Protein AF-A0A7X8MP90-F1 (afdb_monomer_lite)

Secondary structure (DSSP, 8-state):
---HHHHHHHHHHHHHHHHH-TT---EEEEEEETTEE-HHHHHHHHHHHHTT----EEEEE-----TTTSSS-TTTHHHHHHHHHHHHHHHHHHTT---EEEEEPBPEE-SSTT-EE-HHHHHHHHHHHHT-SSEEEE--B-GGG-S-TT-S-SS--SSS-SSS--TTHHHHHHGGGTTTS-PPPPP-

Radius of gyration: 17.3 Å; chains: 1; bounding box: 41×35×47 Å

Foldseek 3Di:
DPPLVVLLVVLLVLVVVCVVPVPDAAEAEAEAFLLEDDPVLLSSVLSSVVSVHQHAEHEYALADRDCVRCNQQVVCSLVSQVSHQVNNVVSCVVSPHDYAYETEYEAAAGQNLSHGCYLVSLLSNLVVLLVDPRHDYYAYLDLQAQACPQDQDSHDDSRHSNHNDHHCSSVVSRVVSCVVDDDDDDDD

pLDDT: mean 94.3, std 12.02, range [35.72, 98.88]

Structure (mmCIF, N/CA/C/O backbone):
data_AF-A0A7X8MP90-F1
#
_entry.id   AF-A0A7X8MP90-F1
#
loop_
_atom_site.group_PDB
_atom_site.id
_atom_site.type_symbol
_atom_site.label_atom_id
_atom_site.label_alt_id
_atom_site.label_comp_id
_atom_site.label_asym_id
_atom_site.label_entity_id
_atom_site.label_seq_id
_atom_site.pdbx_PDB_ins_code
_atom_site.Cartn_x
_atom_site.Cartn_y
_atom_site.Cartn_z
_atom_site.occupancy
_atom_site.B_iso_or_equiv
_atom_site.auth_seq_id
_atom_site.auth_comp_id
_atom_site.auth_asym_id
_atom_site.auth_atom_id
_atom_site.pdbx_PDB_model_num
ATOM 1 N N . MET A 1 1 ? -9.438 -13.491 0.373 1.00 62.44 1 MET A N 1
ATOM 2 C CA . MET A 1 1 ? -10.270 -12.786 1.375 1.00 62.44 1 MET A CA 1
ATOM 3 C C . MET A 1 1 ? -11.713 -13.293 1.420 1.00 62.44 1 MET A C 1
ATOM 5 O O . MET A 1 1 ? -12.394 -12.986 2.384 1.00 62.44 1 MET A O 1
ATOM 9 N N . ALA A 1 2 ? -12.137 -14.149 0.483 1.00 76.56 2 ALA A N 1
ATOM 10 C CA . ALA A 1 2 ? -13.505 -14.663 0.404 1.00 76.56 2 ALA A CA 1
ATOM 11 C C . ALA A 1 2 ? -13.984 -15.571 1.564 1.00 76.56 2 ALA A C 1
ATOM 13 O O . ALA A 1 2 ? -15.190 -15.714 1.755 1.00 76.56 2 ALA A O 1
ATOM 14 N N . ASP A 1 3 ? -13.093 -16.188 2.358 1.00 92.44 3 ASP A N 1
ATOM 15 C CA . ASP A 1 3 ? -13.520 -17.004 3.509 1.00 92.44 3 ASP A CA 1
ATOM 16 C C . ASP A 1 3 ? -13.940 -16.119 4.694 1.00 92.44 3 ASP A C 1
ATOM 18 O O . ASP A 1 3 ? -13.129 -15.721 5.542 1.00 92.44 3 ASP A O 1
ATOM 22 N N . LYS A 1 4 ? -15.247 -15.854 4.755 1.00 93.56 4 LYS A N 1
ATOM 23 C CA . LYS A 1 4 ? -15.888 -15.025 5.778 1.00 93.56 4 LYS A CA 1
ATOM 24 C C . LYS A 1 4 ? -15.683 -15.541 7.202 1.00 93.56 4 LYS A C 1
ATOM 26 O O . LYS A 1 4 ? -15.500 -14.727 8.106 1.00 93.56 4 LYS A O 1
ATOM 31 N N . ALA A 1 5 ? -15.679 -16.858 7.411 1.00 96.50 5 ALA A N 1
ATOM 32 C CA . ALA A 1 5 ? -15.511 -17.439 8.741 1.00 96.50 5 ALA A CA 1
ATOM 33 C C . ALA A 1 5 ? -14.075 -17.243 9.249 1.00 96.50 5 ALA A C 1
ATOM 35 O O . ALA A 1 5 ? -13.852 -16.957 10.426 1.00 96.50 5 ALA A O 1
ATOM 36 N N . SER A 1 6 ? -13.090 -17.355 8.358 1.00 96.56 6 SER A N 1
ATOM 37 C CA . SER A 1 6 ? -11.690 -17.083 8.691 1.00 96.56 6 SER A CA 1
ATOM 38 C C . SER A 1 6 ? -11.409 -15.598 8.947 1.00 96.56 6 SER A C 1
ATOM 40 O O . SER A 1 6 ? -10.592 -15.270 9.810 1.00 96.56 6 SER A O 1
ATOM 42 N N . VAL A 1 7 ? -12.076 -14.686 8.233 1.00 97.38 7 VAL A N 1
ATOM 43 C CA . VAL A 1 7 ? -12.009 -13.238 8.515 1.00 97.38 7 VAL A CA 1
ATOM 44 C C . VAL A 1 7 ? -12.547 -12.932 9.915 1.00 97.38 7 VAL A C 1
ATOM 46 O O . VAL A 1 7 ? -11.848 -12.303 10.708 1.00 97.38 7 VAL A O 1
ATOM 49 N N . ASP A 1 8 ? -13.727 -13.453 10.254 1.00 98.19 8 ASP A N 1
ATOM 50 C CA . ASP A 1 8 ? -14.355 -13.214 11.557 1.00 98.19 8 ASP A CA 1
ATOM 51 C C . ASP A 1 8 ? -13.507 -13.735 12.727 1.00 98.19 8 ASP A C 1
ATOM 53 O O . ASP A 1 8 ? -13.239 -13.007 13.685 1.00 98.19 8 ASP A O 1
ATOM 57 N N . ARG A 1 9 ? -12.979 -14.964 12.614 1.00 98.56 9 ARG A N 1
ATOM 58 C CA . ARG A 1 9 ? -12.063 -15.525 13.623 1.00 98.56 9 ARG A CA 1
ATOM 59 C C . ARG A 1 9 ? -10.823 -14.651 13.829 1.00 98.56 9 ARG A C 1
ATOM 61 O O . ARG A 1 9 ? -10.419 -14.432 14.970 1.00 98.56 9 ARG A O 1
ATOM 68 N N . ARG A 1 10 ? -10.223 -14.142 12.746 1.00 98.12 10 ARG A N 1
ATOM 69 C CA . ARG A 1 10 ? -9.041 -13.267 12.818 1.00 98.12 10 ARG A CA 1
ATOM 70 C C . ARG A 1 10 ? -9.357 -11.943 13.504 1.00 98.12 10 ARG A C 1
ATOM 72 O O . ARG A 1 10 ? -8.614 -11.540 14.392 1.00 98.12 10 ARG A O 1
ATOM 79 N N . ASN A 1 11 ? -10.469 -11.305 13.156 1.00 98.44 11 ASN A N 1
ATOM 80 C CA . ASN A 1 11 ? -10.845 -10.021 13.744 1.00 98.44 11 ASN A CA 1
ATOM 81 C C . ASN A 1 11 ? -11.194 -10.136 15.236 1.00 98.44 11 ASN A C 1
ATOM 83 O O . ASN A 1 11 ? -10.768 -9.293 16.024 1.00 98.44 11 ASN A O 1
ATOM 87 N N . LYS A 1 12 ? -11.857 -11.219 15.660 1.00 98.69 12 LYS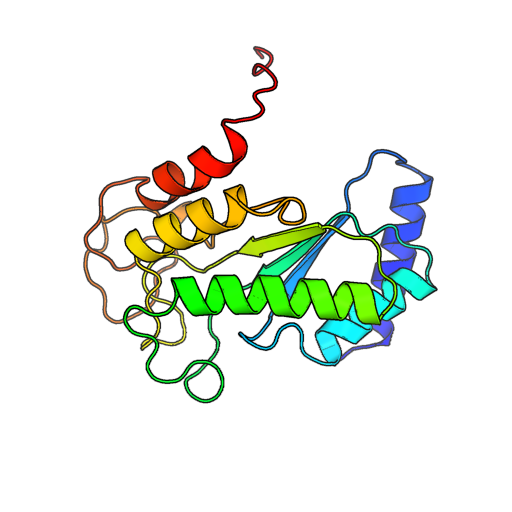 A N 1
ATOM 88 C CA . LYS A 1 12 ? -12.072 -11.515 17.090 1.00 98.69 12 LYS A CA 1
ATOM 89 C C . LYS A 1 12 ? -10.760 -11.707 17.849 1.00 98.69 12 LYS A C 1
ATOM 91 O O . LYS A 1 12 ? -10.600 -11.181 18.949 1.00 98.69 12 LYS A O 1
ATOM 96 N N . ALA A 1 13 ? -9.799 -12.414 17.254 1.00 98.62 13 ALA A N 1
ATOM 97 C CA . ALA A 1 13 ? -8.476 -12.576 17.850 1.00 98.62 13 ALA A CA 1
ATOM 98 C C . ALA A 1 13 ? -7.737 -11.232 17.973 1.00 98.62 13 ALA A C 1
ATOM 100 O O . ALA A 1 13 ? -7.178 -10.939 19.029 1.00 98.62 13 ALA A O 1
ATOM 101 N N . ILE A 1 14 ? -7.790 -10.385 16.937 1.00 98.50 14 ILE A N 1
ATOM 102 C CA . ILE A 1 14 ? -7.215 -9.032 16.969 1.00 98.50 14 ILE A CA 1
ATOM 103 C C . ILE A 1 14 ? -7.845 -8.205 18.094 1.00 98.50 14 ILE A C 1
ATOM 105 O O . ILE A 1 14 ? -7.114 -7.568 18.852 1.00 98.50 14 ILE A O 1
ATOM 109 N N . LYS A 1 15 ? -9.173 -8.254 18.258 1.00 98.50 15 LYS A N 1
ATOM 110 C CA . LYS A 1 15 ? -9.855 -7.556 19.353 1.00 98.50 15 LYS A CA 1
ATOM 111 C C . LYS A 1 15 ? -9.320 -7.985 20.722 1.00 98.50 15 LYS A C 1
ATOM 113 O O . LYS A 1 15 ? -8.921 -7.129 21.510 1.00 98.50 15 LYS A O 1
ATOM 118 N N . GLY A 1 16 ? -9.222 -9.291 20.969 1.00 98.56 16 GLY A N 1
ATOM 119 C CA . GLY A 1 16 ? -8.666 -9.811 22.222 1.00 98.56 16 GLY A CA 1
ATOM 120 C C . GLY A 1 16 ? -7.199 -9.416 22.450 1.00 98.56 16 GLY A C 1
ATOM 121 O O . GLY A 1 16 ? -6.785 -9.190 23.587 1.00 98.56 16 GLY A O 1
ATOM 122 N N . LEU A 1 17 ? -6.402 -9.281 21.383 1.00 98.50 17 LEU A N 1
ATOM 123 C CA . LEU A 1 17 ? -5.034 -8.761 21.479 1.00 98.50 17 LEU A CA 1
ATOM 124 C C . LEU A 1 17 ? -5.007 -7.273 21.843 1.00 98.50 17 LEU A C 1
ATOM 126 O O . LEU A 1 17 ? -4.188 -6.886 22.674 1.00 98.50 17 LEU A O 1
ATOM 130 N N . GLN A 1 18 ? -5.895 -6.452 21.276 1.00 98.25 18 GLN A N 1
ATOM 131 C CA . GLN A 1 18 ? -5.987 -5.022 21.596 1.00 98.25 18 GLN A CA 1
ATOM 132 C C . GLN A 1 18 ? -6.436 -4.771 23.038 1.00 98.25 18 GLN A C 1
ATOM 134 O O . GLN A 1 18 ? -5.922 -3.862 23.683 1.00 98.25 18 GLN A O 1
ATOM 139 N N . GLU A 1 19 ? -7.346 -5.590 23.567 1.00 97.94 19 GLU A N 1
ATOM 140 C CA . GLU A 1 19 ? -7.779 -5.504 24.970 1.00 97.94 19 GLU A CA 1
ATOM 141 C C . GLU A 1 19 ? -6.625 -5.770 25.942 1.00 97.94 19 GLU A C 1
ATOM 143 O O . GLU A 1 19 ? -6.503 -5.097 26.963 1.00 97.94 19 GLU A O 1
ATOM 148 N N . LYS A 1 20 ? -5.741 -6.714 25.601 1.00 98.31 20 LYS A N 1
ATOM 149 C CA . LYS A 1 20 ? -4.553 -7.040 26.404 1.00 98.31 20 LYS A CA 1
ATOM 150 C C . LYS A 1 20 ? -3.385 -6.080 26.180 1.00 98.31 20 LYS A C 1
ATOM 152 O O . LYS A 1 20 ? -2.491 -6.010 27.015 1.00 98.31 20 LYS A O 1
ATOM 157 N N . ASN A 1 21 ? -3.377 -5.362 25.058 1.00 98.00 21 ASN A N 1
ATOM 158 C CA . ASN A 1 21 ? -2.280 -4.496 24.639 1.00 98.00 21 ASN A CA 1
ATOM 159 C C . ASN A 1 21 ? -2.843 -3.173 24.086 1.00 98.00 21 ASN A C 1
ATOM 161 O O . ASN A 1 21 ? -2.902 -2.999 22.867 1.00 98.00 21 ASN A O 1
ATOM 165 N N . PRO A 1 22 ? -3.238 -2.211 24.943 1.00 93.50 22 PRO A N 1
ATOM 166 C CA . PRO A 1 22 ? -3.901 -0.982 24.492 1.00 93.50 22 PRO A CA 1
ATOM 167 C C . PRO A 1 22 ? -3.098 -0.156 23.471 1.00 93.50 22 PRO A C 1
ATOM 169 O O . PRO A 1 22 ? -3.686 0.513 22.616 1.00 93.50 22 PRO A O 1
ATOM 172 N N . GLY A 1 23 ? -1.762 -0.238 23.527 1.00 95.31 23 GLY A N 1
ATOM 173 C CA . GLY A 1 23 ? -0.834 0.412 22.592 1.00 95.31 23 GLY A CA 1
ATOM 174 C C . GLY A 1 23 ? -0.574 -0.348 21.284 1.00 95.31 23 GLY A C 1
ATOM 175 O O . GLY A 1 23 ? 0.199 0.127 20.456 1.00 95.31 23 GLY A O 1
ATOM 176 N N . LEU A 1 24 ? -1.186 -1.520 21.078 1.00 97.50 24 LEU A N 1
ATOM 177 C CA . LEU A 1 24 ? -0.994 -2.311 19.863 1.00 97.50 24 LEU A CA 1
ATOM 178 C C . LEU A 1 24 ? -1.561 -1.575 18.643 1.00 97.50 24 LEU A C 1
ATOM 180 O O . LEU A 1 24 ? -2.750 -1.256 18.595 1.00 97.50 24 LEU A O 1
ATOM 184 N N . THR A 1 25 ? -0.701 -1.335 17.653 1.00 96.81 25 THR A N 1
ATOM 185 C CA . THR A 1 25 ? -1.085 -0.752 16.362 1.00 96.81 25 THR A CA 1
ATOM 186 C C . THR A 1 25 ? -1.512 -1.857 15.404 1.00 96.81 25 THR A C 1
ATOM 188 O O . THR A 1 25 ? -0.772 -2.818 15.196 1.00 96.81 25 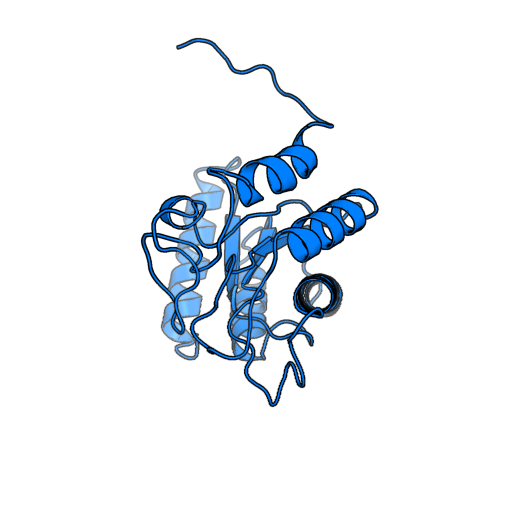THR A O 1
ATOM 191 N N . ILE A 1 26 ? -2.689 -1.713 14.801 1.00 98.06 26 ILE A N 1
ATOM 192 C CA . ILE A 1 26 ? -3.254 -2.652 13.835 1.00 98.06 26 ILE A CA 1
ATOM 193 C C . ILE A 1 26 ? -3.268 -2.019 12.447 1.00 98.06 26 ILE A C 1
ATOM 195 O O . ILE A 1 26 ? -3.969 -1.037 12.197 1.00 98.06 26 ILE A O 1
ATOM 199 N N . ALA A 1 27 ? -2.520 -2.632 11.531 1.00 98.00 27 ALA A N 1
ATOM 200 C CA . ALA A 1 27 ? -2.512 -2.280 10.121 1.00 98.00 27 ALA A CA 1
ATOM 201 C C . ALA A 1 27 ? -3.041 -3.445 9.273 1.00 98.00 27 ALA A C 1
ATOM 203 O O . ALA A 1 27 ? -2.497 -4.549 9.324 1.00 98.00 27 ALA A O 1
ATOM 204 N N . PHE A 1 28 ? -4.073 -3.202 8.463 1.00 98.38 28 PHE A N 1
ATOM 205 C CA . PHE A 1 28 ? -4.549 -4.170 7.472 1.00 98.38 28 PHE A CA 1
ATOM 206 C C . PHE A 1 28 ? -3.877 -3.894 6.132 1.00 98.38 28 PHE A C 1
ATOM 208 O O . PHE A 1 28 ? -4.155 -2.873 5.511 1.00 98.38 28 PHE A O 1
ATOM 215 N N . CYS A 1 29 ? -3.002 -4.797 5.685 1.00 98.06 29 CYS A N 1
ATOM 216 C CA . CYS A 1 29 ? -2.426 -4.750 4.343 1.00 98.06 29 CYS A CA 1
ATOM 217 C C . CYS A 1 29 ? -3.330 -5.515 3.368 1.00 98.06 29 CYS A C 1
ATOM 219 O O . CYS A 1 29 ? -3.460 -6.735 3.488 1.00 98.06 29 CYS A O 1
ATOM 221 N N . LEU A 1 30 ? -3.990 -4.811 2.448 1.00 98.19 30 LEU A N 1
ATOM 222 C CA . LEU A 1 30 ? -5.028 -5.364 1.572 1.00 98.19 30 LEU A CA 1
ATOM 223 C C . LEU A 1 30 ? -4.726 -5.048 0.100 1.00 98.19 30 LEU A C 1
ATOM 225 O O . LEU A 1 30 ? -4.231 -3.958 -0.197 1.00 98.19 30 LEU A O 1
ATOM 229 N N . PRO A 1 31 ? -5.034 -5.958 -0.842 1.00 97.44 31 PRO A N 1
ATOM 230 C CA . PRO A 1 31 ? -4.996 -5.630 -2.257 1.00 97.44 31 PRO A CA 1
ATOM 231 C C . PRO A 1 31 ? -6.096 -4.631 -2.586 1.00 97.44 31 PRO A C 1
ATOM 233 O O . PRO A 1 31 ? -7.191 -4.658 -2.015 1.00 97.44 31 PRO A O 1
ATOM 236 N N . ALA A 1 32 ? -5.787 -3.760 -3.531 1.00 98.00 32 ALA A N 1
ATOM 237 C CA . ALA A 1 32 ? -6.669 -2.703 -3.968 1.00 98.00 32 ALA A CA 1
ATOM 238 C C . ALA A 1 32 ? -6.451 -2.433 -5.457 1.00 98.00 32 ALA A C 1
ATOM 240 O O . ALA A 1 32 ? -5.471 -2.863 -6.058 1.00 98.00 32 ALA A O 1
ATOM 241 N N . LEU A 1 33 ? -7.392 -1.707 -6.034 1.00 98.38 33 LEU A N 1
ATOM 242 C CA . LEU A 1 33 ? -7.348 -1.194 -7.395 1.00 98.38 33 LEU A CA 1
ATOM 243 C C . LEU A 1 33 ? -7.177 0.326 -7.332 1.00 98.38 33 LEU A C 1
ATOM 245 O O . LEU A 1 33 ? -7.402 0.910 -6.268 1.00 98.38 33 LEU A O 1
ATOM 249 N N . PRO A 1 34 ? -6.918 1.011 -8.459 1.00 98.50 34 PRO A N 1
ATOM 250 C CA . PRO A 1 34 ? -6.990 2.470 -8.487 1.00 98.50 34 PRO A CA 1
ATOM 251 C C . PRO A 1 34 ? -8.336 2.996 -7.969 1.00 98.50 34 PRO A C 1
ATOM 253 O O . PRO A 1 34 ? -8.377 4.025 -7.307 1.00 98.50 34 PRO A O 1
ATOM 256 N N . SER A 1 35 ? -9.428 2.244 -8.153 1.00 98.44 35 SER A N 1
ATOM 257 C CA . SER A 1 35 ? -10.764 2.536 -7.609 1.00 98.44 35 SER A CA 1
ATOM 258 C C . SER A 1 35 ? -10.944 2.255 -6.105 1.00 98.44 35 SER A C 1
ATOM 260 O O . SER A 1 35 ? -12.045 2.436 -5.588 1.00 98.44 35 SER A O 1
ATOM 262 N N . GLY A 1 36 ? -9.908 1.799 -5.398 1.00 98.44 36 GLY A N 1
ATOM 263 C CA . GLY A 1 36 ? -9.933 1.429 -3.980 1.00 98.44 36 GLY A CA 1
ATOM 264 C C . GLY A 1 36 ? -10.040 -0.079 -3.726 1.00 98.44 36 GLY A C 1
ATOM 265 O O . GLY A 1 36 ? -9.732 -0.907 -4.585 1.00 98.44 36 GLY A O 1
ATOM 266 N N . LEU A 1 37 ? -10.468 -0.445 -2.518 1.00 98.31 37 LEU A N 1
ATOM 267 C CA . LEU A 1 37 ? -10.698 -1.827 -2.100 1.00 98.31 37 LEU A CA 1
ATOM 268 C C . LEU A 1 37 ? -11.855 -2.461 -2.879 1.00 98.31 37 LEU A C 1
ATOM 270 O O . LEU A 1 37 ? -12.852 -1.811 -3.203 1.00 98.31 37 LEU A O 1
ATOM 274 N N . THR A 1 38 ? -11.736 -3.765 -3.122 1.00 96.12 38 THR A N 1
ATOM 275 C CA . THR A 1 38 ? -12.840 -4.601 -3.605 1.00 96.12 38 THR A CA 1
ATOM 276 C C . THR A 1 38 ? -13.839 -4.888 -2.479 1.00 96.12 38 THR A C 1
ATOM 278 O O . THR A 1 38 ? -13.545 -4.668 -1.302 1.00 96.12 38 THR A O 1
ATOM 281 N N . ASN A 1 39 ? -15.005 -5.451 -2.814 1.00 95.88 39 ASN A N 1
ATOM 282 C CA . ASN A 1 39 ? -16.014 -5.845 -1.820 1.00 95.88 39 ASN A CA 1
ATOM 283 C C . ASN A 1 39 ? -15.457 -6.803 -0.754 1.00 95.88 39 ASN A C 1
ATOM 285 O O . ASN A 1 39 ? -15.788 -6.675 0.419 1.00 95.88 39 ASN A O 1
ATOM 289 N N . ASP A 1 40 ? -14.573 -7.724 -1.142 1.00 95.88 40 ASP A N 1
ATOM 290 C CA . ASP A 1 40 ? -13.903 -8.629 -0.206 1.00 95.88 40 ASP A CA 1
ATOM 291 C C . ASP A 1 40 ? -12.989 -7.874 0.770 1.00 95.88 40 ASP A C 1
ATOM 293 O O . ASP A 1 40 ? -12.955 -8.193 1.958 1.00 95.88 40 ASP A O 1
ATOM 297 N N . GLY A 1 41 ? -12.254 -6.868 0.284 1.00 97.06 41 GLY A N 1
ATOM 298 C CA . GLY A 1 41 ? -11.414 -6.014 1.125 1.00 97.06 41 GLY A CA 1
ATOM 299 C C . GLY A 1 41 ? -12.244 -5.167 2.091 1.00 97.06 41 GLY A C 1
ATOM 300 O O . GLY A 1 41 ? -11.915 -5.082 3.273 1.00 97.06 41 GLY A O 1
ATOM 301 N N . LEU A 1 42 ? -13.359 -4.605 1.616 1.00 97.69 42 LEU A N 1
ATOM 302 C CA . LEU A 1 42 ? -14.299 -3.857 2.456 1.00 97.69 42 LEU A CA 1
ATOM 303 C C . LEU A 1 42 ? -14.928 -4.744 3.528 1.00 97.69 42 LEU A C 1
ATOM 305 O O . LEU A 1 42 ? -14.961 -4.348 4.690 1.00 97.69 42 LEU A O 1
ATOM 309 N N . TYR A 1 43 ? -15.324 -5.969 3.176 1.00 97.94 43 TYR A N 1
ATOM 310 C CA . TYR A 1 43 ? -15.891 -6.921 4.129 1.00 97.94 43 TYR A CA 1
ATOM 311 C C . TYR A 1 43 ? -14.941 -7.212 5.303 1.00 97.94 43 TYR A C 1
ATOM 313 O O . TYR A 1 43 ? -15.389 -7.324 6.445 1.00 97.94 43 TYR A O 1
ATOM 321 N N . VAL A 1 44 ? -13.626 -7.300 5.058 1.00 98.31 44 VAL A N 1
ATOM 322 C CA . VAL A 1 44 ? -12.630 -7.471 6.133 1.00 98.31 44 VAL A CA 1
ATOM 323 C C . VAL A 1 44 ? -12.705 -6.325 7.143 1.00 98.31 44 VAL A C 1
ATOM 325 O O . VAL A 1 44 ? -12.705 -6.580 8.350 1.00 98.31 44 VAL A O 1
ATOM 328 N N . LEU A 1 45 ? -12.800 -5.085 6.659 1.00 98.44 45 LEU A N 1
ATOM 329 C CA . LEU A 1 45 ? -12.837 -3.878 7.488 1.00 98.44 45 LEU A CA 1
ATOM 330 C C . LEU A 1 45 ? -14.185 -3.687 8.190 1.00 98.44 45 LEU A C 1
ATOM 332 O O . LEU A 1 45 ? -14.223 -3.340 9.370 1.00 98.44 45 LEU A O 1
ATOM 336 N N . GLU A 1 46 ? -15.292 -3.958 7.501 1.00 98.25 46 GLU A N 1
ATOM 337 C CA . GLU A 1 46 ? -16.636 -3.924 8.082 1.00 98.25 46 GLU A CA 1
ATOM 338 C C . GLU A 1 46 ? -16.780 -4.962 9.198 1.00 98.25 46 GLU A C 1
ATOM 340 O O . GLU A 1 46 ? -17.287 -4.649 10.276 1.00 98.25 46 GLU A O 1
ATOM 345 N N . ASN A 1 47 ? -16.271 -6.181 8.989 1.00 98.50 47 ASN A N 1
ATOM 346 C CA . ASN A 1 47 ? -16.263 -7.210 10.023 1.00 98.50 47 ASN A CA 1
ATOM 347 C C . ASN A 1 47 ? -15.318 -6.851 11.187 1.00 98.50 47 ASN A C 1
ATOM 349 O O . ASN A 1 47 ? -15.650 -7.132 12.339 1.00 98.50 47 ASN A O 1
ATOM 353 N N . ALA A 1 48 ? -14.179 -6.201 10.924 1.00 98.44 48 ALA A N 1
ATOM 354 C CA . ALA A 1 48 ? -13.289 -5.705 11.976 1.00 98.44 48 ALA A CA 1
ATOM 355 C C . ALA A 1 48 ? -14.006 -4.663 12.849 1.00 98.44 48 ALA A C 1
ATOM 357 O O . ALA A 1 48 ? -14.031 -4.791 14.076 1.00 98.44 48 ALA A O 1
ATOM 358 N N . LYS A 1 49 ? -14.678 -3.695 12.213 1.00 98.12 49 LYS A N 1
ATOM 359 C CA . LYS A 1 49 ? -15.515 -2.698 12.889 1.00 98.12 49 LYS A CA 1
ATOM 360 C C . LYS A 1 49 ? -16.640 -3.351 13.697 1.00 98.12 49 LYS A C 1
ATOM 362 O O . LYS A 1 49 ? -16.827 -2.997 14.857 1.00 98.12 49 LYS A O 1
ATOM 367 N N . ALA A 1 50 ? -17.355 -4.320 13.123 1.00 98.25 50 ALA A N 1
ATOM 368 C CA . ALA A 1 50 ? -18.431 -5.040 13.808 1.00 98.25 50 ALA A CA 1
ATOM 369 C C . ALA A 1 50 ? -17.940 -5.818 15.045 1.00 98.25 50 ALA A C 1
ATOM 371 O O . ALA A 1 50 ? -18.669 -5.935 16.025 1.00 98.25 50 ALA A O 1
ATOM 372 N N . ASN A 1 51 ? -16.694 -6.300 15.026 1.00 98.44 51 ASN A N 1
ATOM 373 C CA . ASN A 1 51 ? -16.039 -6.953 16.164 1.00 98.44 51 ASN A CA 1
ATOM 374 C C . ASN A 1 51 ? -15.333 -5.965 17.122 1.00 98.44 51 ASN A C 1
ATOM 376 O O . ASN A 1 51 ? -14.639 -6.385 18.047 1.00 98.44 51 ASN A O 1
ATOM 380 N N . GLY A 1 52 ? -15.485 -4.651 16.924 1.00 97.81 52 GLY A N 1
ATOM 381 C CA . GLY A 1 52 ? -14.929 -3.623 17.809 1.00 97.81 52 GLY A CA 1
ATOM 382 C C . GLY A 1 52 ? -13.406 -3.467 17.736 1.00 97.81 52 GLY A C 1
ATOM 383 O O . GLY A 1 52 ? -12.801 -2.981 18.700 1.00 97.81 52 GLY A O 1
ATOM 384 N N . VAL A 1 53 ? -12.786 -3.899 16.633 1.00 98.38 53 VAL A N 1
ATOM 385 C CA . VAL A 1 53 ? -11.355 -3.714 16.361 1.00 98.38 53 VAL A CA 1
ATOM 386 C C . VAL A 1 53 ? -11.082 -2.245 16.038 1.00 98.38 53 VAL A C 1
ATOM 388 O O . VAL A 1 53 ? -11.715 -1.673 15.149 1.00 98.38 53 VAL A O 1
ATOM 391 N N . ARG A 1 54 ? -10.100 -1.639 16.715 1.00 97.88 54 ARG A N 1
ATOM 392 C CA . ARG A 1 54 ? -9.542 -0.340 16.306 1.00 97.88 54 ARG A CA 1
ATOM 393 C C . ARG A 1 54 ? -8.594 -0.579 15.133 1.00 97.88 54 ARG A C 1
ATOM 395 O O . ARG A 1 54 ? -7.599 -1.279 15.295 1.00 97.88 54 ARG A O 1
ATOM 402 N N . VAL A 1 55 ? -8.901 -0.017 13.968 1.00 98.38 55 VAL A N 1
ATOM 403 C CA . VAL A 1 55 ? -8.055 -0.122 12.771 1.00 98.38 55 VAL A CA 1
ATOM 404 C C . VAL A 1 55 ? -7.223 1.147 12.639 1.00 98.38 55 VAL A C 1
ATOM 406 O O . VAL A 1 55 ? -7.731 2.181 12.213 1.00 98.38 55 VAL A O 1
ATOM 409 N N . ASP A 1 56 ? -5.943 1.082 12.994 1.00 98.38 56 ASP A N 1
ATOM 410 C CA . ASP A 1 56 ? -5.076 2.264 12.996 1.00 98.38 56 ASP A CA 1
ATOM 411 C C . ASP A 1 56 ? -4.650 2.662 11.571 1.00 98.38 56 ASP A C 1
ATOM 413 O O . ASP A 1 56 ? -4.597 3.852 11.246 1.00 98.38 56 ASP A O 1
ATOM 417 N N . VAL A 1 57 ? -4.382 1.673 10.707 1.00 98.56 57 VAL A N 1
ATOM 418 C CA . VAL A 1 57 ? -4.001 1.898 9.303 1.00 98.56 57 VAL A CA 1
ATOM 419 C C . VAL A 1 57 ? -4.656 0.883 8.362 1.00 98.56 57 VAL A C 1
ATOM 421 O O . VAL A 1 57 ? -4.575 -0.328 8.571 1.00 98.56 57 VAL A O 1
ATOM 424 N N . VAL A 1 58 ? -5.221 1.359 7.256 1.00 98.81 58 VAL A N 1
ATOM 425 C CA . VAL A 1 58 ? -5.538 0.536 6.079 1.00 98.81 58 VAL A CA 1
ATOM 426 C C . VAL A 1 58 ? -4.441 0.759 5.044 1.00 98.81 58 VAL A C 1
ATOM 428 O O . VAL A 1 58 ? -4.352 1.821 4.431 1.00 98.81 58 VAL A O 1
ATOM 431 N N . ASN A 1 59 ? -3.558 -0.226 4.891 1.00 98.81 59 ASN A N 1
ATOM 432 C CA . ASN A 1 59 ? -2.438 -0.187 3.963 1.00 98.81 59 ASN A CA 1
ATOM 433 C C . ASN A 1 59 ? -2.812 -0.870 2.646 1.00 98.81 59 ASN A C 1
ATOM 435 O O . ASN A 1 59 ? -3.047 -2.076 2.615 1.00 98.81 59 ASN A O 1
ATOM 439 N N . VAL A 1 60 ? -2.846 -0.120 1.552 1.00 98.81 60 VAL A N 1
ATOM 440 C CA . VAL A 1 60 ? -3.200 -0.668 0.241 1.00 98.81 60 VAL A CA 1
ATOM 441 C C . VAL A 1 60 ? -1.970 -1.110 -0.534 1.00 98.81 60 VAL A C 1
ATOM 443 O O . VAL A 1 60 ? -1.008 -0.356 -0.686 1.00 98.81 60 VAL A O 1
ATOM 446 N N . MET A 1 61 ? -2.020 -2.334 -1.055 1.00 98.69 61 MET A N 1
ATOM 447 C CA . MET A 1 61 ? -1.054 -2.828 -2.028 1.00 98.69 61 MET A CA 1
ATOM 448 C C . MET A 1 61 ? -1.390 -2.217 -3.393 1.00 98.69 61 MET A C 1
ATOM 450 O O . MET A 1 61 ? -2.272 -2.697 -4.100 1.00 98.69 61 MET A O 1
ATOM 454 N N . ALA A 1 62 ? -0.713 -1.120 -3.734 1.00 98.56 62 ALA A N 1
ATOM 455 C CA . ALA A 1 62 ? -0.880 -0.373 -4.980 1.00 98.56 62 ALA A CA 1
ATOM 456 C C . ALA A 1 62 ? -0.032 -0.992 -6.108 1.00 98.56 62 ALA A C 1
ATOM 458 O O . ALA A 1 62 ? 0.874 -0.365 -6.668 1.00 98.56 62 ALA A O 1
ATOM 459 N N . MET A 1 63 ? -0.285 -2.266 -6.390 1.00 98.31 63 MET A N 1
ATOM 460 C CA . MET A 1 63 ? 0.499 -3.111 -7.287 1.00 98.31 63 MET A CA 1
ATOM 461 C C . MET A 1 63 ? -0.410 -4.087 -8.039 1.00 98.31 63 MET A C 1
ATOM 463 O O . MET A 1 63 ? -1.559 -4.277 -7.654 1.00 98.31 63 MET A O 1
ATOM 467 N N . ASP A 1 64 ? 0.122 -4.653 -9.120 1.00 97.75 64 ASP A N 1
ATOM 468 C CA . ASP A 1 64 ? -0.494 -5.732 -9.908 1.00 97.75 64 ASP A CA 1
ATOM 469 C C . ASP A 1 64 ? -1.976 -5.528 -10.254 1.00 97.75 64 ASP A C 1
ATOM 471 O O . ASP A 1 64 ? -2.816 -6.405 -10.051 1.00 97.75 64 ASP A O 1
ATOM 475 N N . PHE A 1 65 ? -2.313 -4.350 -10.783 1.00 96.50 65 PHE A N 1
ATOM 476 C CA . PHE A 1 65 ? -3.707 -3.974 -11.037 1.00 96.50 65 PHE A CA 1
ATOM 477 C C . PHE A 1 65 ? -4.313 -4.739 -12.220 1.00 96.50 65 PHE A C 1
ATOM 479 O O . PHE A 1 65 ? -5.504 -5.063 -12.225 1.00 96.50 65 PHE A O 1
ATOM 486 N N . GLY A 1 66 ? -3.496 -5.016 -13.234 1.00 95.81 66 GLY A N 1
ATOM 487 C CA . GLY A 1 66 ? -3.942 -5.538 -14.514 1.00 95.81 66 GLY A CA 1
ATOM 488 C C . GLY A 1 66 ? -4.476 -4.436 -15.433 1.00 95.81 66 GLY A C 1
ATOM 489 O O . GLY A 1 66 ? -4.960 -3.386 -15.006 1.00 95.81 66 GLY A O 1
ATOM 490 N N . SER A 1 67 ? -4.424 -4.702 -16.739 1.00 92.88 67 SER A N 1
ATOM 491 C CA . SER A 1 67 ? -4.762 -3.731 -17.790 1.00 92.88 67 SER A CA 1
ATOM 492 C C . SER A 1 67 ? -6.207 -3.232 -17.751 1.00 92.88 67 SER A C 1
ATOM 494 O O . SER A 1 67 ? -6.482 -2.131 -18.217 1.00 92.88 67 SER A O 1
ATOM 496 N N . TRP A 1 68 ? -7.128 -4.019 -17.194 1.00 94.62 68 TRP A N 1
ATOM 497 C CA . TRP A 1 68 ? -8.536 -3.646 -17.063 1.00 94.62 68 TRP A CA 1
ATOM 498 C C . TRP A 1 68 ? -8.755 -2.541 -16.017 1.00 94.62 68 TRP A C 1
ATOM 500 O O . TRP A 1 68 ? -9.638 -1.706 -16.192 1.00 94.62 68 TRP A O 1
ATOM 510 N N . ALA A 1 69 ? -7.955 -2.530 -14.945 1.00 95.12 69 ALA A N 1
ATOM 511 C CA . ALA A 1 69 ? -8.066 -1.569 -13.849 1.00 95.12 69 ALA A CA 1
ATOM 512 C C . ALA A 1 69 ? -7.095 -0.391 -14.005 1.00 95.12 69 ALA A C 1
ATOM 514 O O . ALA A 1 69 ? -7.411 0.723 -13.594 1.00 95.12 69 ALA A O 1
ATOM 515 N N . ALA A 1 70 ? -5.926 -0.634 -14.603 1.00 95.50 70 ALA A N 1
ATOM 516 C CA . ALA A 1 70 ? -4.871 0.352 -14.824 1.00 95.50 70 ALA A CA 1
ATOM 517 C C . ALA A 1 70 ? -4.364 0.300 -16.283 1.00 95.50 70 ALA A C 1
ATOM 519 O O . ALA A 1 70 ? -3.264 -0.194 -16.554 1.00 95.50 70 ALA A O 1
ATOM 520 N N . PRO A 1 71 ? -5.162 0.771 -17.258 1.00 94.50 71 PRO A N 1
ATOM 521 C CA . PRO A 1 71 ? -4.796 0.712 -18.669 1.00 94.50 71 PRO A CA 1
ATOM 522 C C . PRO A 1 71 ? -3.654 1.676 -19.014 1.00 94.50 71 PRO A C 1
ATOM 524 O O . PRO A 1 71 ? -3.673 2.850 -18.648 1.00 94.50 71 PRO A O 1
ATOM 527 N N . ASN A 1 72 ? -2.705 1.218 -19.834 1.00 93.69 72 ASN A N 1
ATOM 528 C CA . ASN A 1 72 ? -1.510 1.978 -20.233 1.00 93.69 72 ASN A CA 1
ATOM 529 C C . ASN A 1 72 ? -0.679 2.440 -19.016 1.00 93.69 72 ASN A C 1
ATOM 531 O O . ASN A 1 72 ? -0.556 3.647 -18.788 1.00 93.69 72 ASN A O 1
ATOM 535 N N . PRO A 1 73 ? -0.139 1.495 -18.221 1.00 93.38 73 PRO A N 1
ATOM 536 C CA . PRO A 1 73 ? 0.474 1.791 -16.928 1.00 93.38 73 PRO A CA 1
ATOM 537 C C . PRO A 1 73 ? 1.825 2.499 -17.000 1.00 93.38 73 PRO A C 1
ATOM 539 O O . PRO A 1 73 ? 2.261 3.059 -15.992 1.00 93.38 73 PRO A O 1
ATOM 542 N N . ASP A 1 74 ? 2.481 2.493 -18.161 1.00 93.56 74 ASP A N 1
ATOM 543 C CA . ASP A 1 74 ? 3.786 3.123 -18.321 1.00 93.56 74 ASP A CA 1
ATOM 544 C C . ASP A 1 74 ? 3.730 4.621 -17.976 1.00 93.56 74 ASP A C 1
ATOM 546 O O . ASP A 1 74 ? 2.880 5.373 -18.459 1.00 93.56 74 ASP A O 1
ATOM 550 N N . GLY A 1 75 ? 4.611 5.036 -17.066 1.00 93.50 75 GLY A N 1
ATOM 551 C CA . GLY A 1 75 ? 4.669 6.396 -16.532 1.00 93.50 75 GLY A CA 1
ATOM 552 C C . GLY A 1 75 ? 3.477 6.850 -15.676 1.00 93.50 75 GLY A C 1
ATOM 553 O O . GLY A 1 75 ? 3.452 8.022 -15.305 1.00 93.50 75 GLY A O 1
ATOM 554 N N . LYS A 1 76 ? 2.514 5.973 -15.354 1.00 97.19 76 LYS A N 1
ATOM 555 C CA . LYS A 1 76 ? 1.297 6.313 -14.581 1.00 97.19 76 LYS A CA 1
ATOM 556 C C . LYS A 1 76 ? 1.184 5.600 -13.237 1.00 97.19 76 LYS A C 1
ATOM 558 O O . LYS A 1 76 ? 0.227 5.818 -12.496 1.00 97.19 76 LYS A O 1
ATOM 563 N N . LYS A 1 77 ? 2.138 4.739 -12.883 1.00 98.12 77 LYS A N 1
ATOM 564 C CA . LYS A 1 77 ? 2.059 3.939 -11.652 1.00 98.12 77 LYS A CA 1
ATOM 565 C C . LYS A 1 77 ? 2.028 4.797 -10.381 1.00 98.12 77 LYS A C 1
ATOM 567 O O . LYS A 1 77 ? 1.346 4.414 -9.430 1.00 98.12 77 LYS A O 1
ATOM 572 N N . GLY A 1 78 ? 2.661 5.972 -10.381 1.00 98.44 78 GLY A N 1
ATOM 573 C CA . GLY A 1 78 ? 2.526 6.951 -9.301 1.00 98.44 78 GLY A CA 1
ATOM 574 C C . GLY A 1 78 ? 1.106 7.514 -9.172 1.00 98.44 78 GLY A C 1
ATOM 575 O O . GLY A 1 78 ? 0.595 7.608 -8.058 1.00 98.44 78 GLY A O 1
ATOM 576 N N . ASP A 1 79 ? 0.440 7.830 -10.289 1.00 98.69 79 ASP A N 1
ATOM 577 C CA . ASP A 1 79 ? -0.960 8.288 -10.289 1.00 98.69 79 ASP A CA 1
ATOM 578 C C . ASP A 1 79 ? -1.899 7.213 -9.755 1.00 98.69 79 ASP A C 1
ATOM 580 O O . ASP A 1 79 ? -2.687 7.476 -8.847 1.00 98.69 79 ASP A O 1
ATOM 584 N N . TYR A 1 80 ? -1.753 5.978 -10.233 1.00 98.75 80 TYR A N 1
ATOM 585 C CA . TYR A 1 80 ? -2.583 4.873 -9.767 1.00 98.75 80 TYR A CA 1
ATOM 586 C C . TYR A 1 80 ? -2.399 4.578 -8.279 1.00 98.75 80 TYR A C 1
ATOM 588 O O . TYR A 1 80 ? -3.377 4.292 -7.589 1.00 98.75 80 TYR A O 1
ATOM 596 N N . ALA A 1 81 ? -1.180 4.690 -7.746 1.00 98.75 81 ALA A N 1
ATOM 597 C CA . ALA A 1 81 ? -0.951 4.549 -6.310 1.00 98.75 81 ALA A CA 1
ATOM 598 C C . ALA A 1 81 ? -1.654 5.652 -5.498 1.00 98.75 81 ALA A C 1
ATOM 600 O O . ALA A 1 81 ? -2.258 5.366 -4.461 1.00 98.75 81 ALA A O 1
ATOM 601 N N . ILE A 1 82 ? -1.632 6.893 -5.993 1.00 98.88 82 ILE A N 1
ATOM 602 C CA . ILE A 1 82 ? -2.344 8.027 -5.389 1.00 98.88 82 ILE A CA 1
ATOM 603 C C . ILE A 1 82 ? -3.862 7.799 -5.417 1.00 98.88 82 ILE A C 1
ATOM 605 O O . ILE A 1 82 ? -4.530 7.979 -4.396 1.00 98.88 82 ILE A O 1
ATOM 609 N N . GLU A 1 83 ? -4.415 7.392 -6.560 1.00 98.81 83 GLU A N 1
ATOM 610 C CA . GLU A 1 83 ? -5.844 7.090 -6.719 1.00 98.81 83 GLU A CA 1
ATOM 611 C C . GLU A 1 83 ? -6.289 5.961 -5.786 1.00 98.81 83 GLU A C 1
ATOM 613 O O . GLU A 1 83 ? -7.267 6.127 -5.054 1.00 98.81 83 GLU A O 1
ATOM 618 N N . THR A 1 84 ? -5.514 4.873 -5.723 1.00 98.88 84 THR A N 1
ATOM 619 C CA . THR A 1 84 ? -5.755 3.735 -4.820 1.00 98.88 84 THR A CA 1
ATOM 620 C C . THR A 1 84 ? -5.895 4.215 -3.372 1.00 98.88 84 THR A C 1
ATOM 622 O O . THR A 1 84 ? -6.853 3.857 -2.679 1.00 98.88 84 THR A O 1
ATOM 625 N N . GLY A 1 85 ? -4.968 5.064 -2.910 1.00 98.75 85 GLY A N 1
ATOM 626 C CA . GLY A 1 85 ? -4.992 5.624 -1.559 1.00 98.75 85 GLY A CA 1
ATOM 627 C C . GLY A 1 85 ? -6.191 6.543 -1.304 1.00 98.75 85 GLY A C 1
ATOM 628 O O . GLY A 1 85 ? -6.882 6.381 -0.298 1.00 98.75 85 GLY A O 1
ATOM 629 N N . LYS A 1 86 ? -6.474 7.475 -2.225 1.00 98.88 86 LYS A N 1
ATOM 630 C CA . LYS A 1 86 ? -7.615 8.410 -2.132 1.00 98.88 86 LYS A CA 1
ATOM 631 C C . LYS A 1 86 ? -8.950 7.682 -2.074 1.00 98.88 86 LYS A C 1
ATOM 633 O O . LYS A 1 86 ? -9.759 7.942 -1.187 1.00 98.88 86 LYS A O 1
ATOM 638 N N . ASN A 1 87 ? -9.172 6.758 -3.000 1.00 98.88 87 ASN A N 1
ATOM 639 C CA . ASN A 1 87 ? -10.446 6.060 -3.099 1.00 98.88 87 ASN A CA 1
ATOM 640 C C . ASN A 1 87 ? -10.660 5.129 -1.904 1.00 98.88 87 ASN A C 1
ATOM 642 O O . ASN A 1 87 ? -11.766 5.063 -1.370 1.00 98.88 87 ASN A O 1
ATOM 646 N N . THR A 1 88 ? -9.596 4.500 -1.399 1.00 98.81 88 THR A N 1
ATOM 647 C CA . THR A 1 88 ? -9.678 3.700 -0.169 1.00 98.81 88 THR A CA 1
ATOM 648 C C . THR A 1 88 ? -9.988 4.553 1.060 1.00 98.81 88 THR A C 1
ATOM 650 O O . THR A 1 88 ? -10.788 4.140 1.900 1.00 98.81 88 THR A O 1
ATOM 653 N N . TYR A 1 89 ? -9.418 5.758 1.165 1.00 98.75 89 TYR A N 1
ATOM 654 C CA . TYR A 1 89 ? -9.753 6.689 2.245 1.00 98.75 89 TYR A CA 1
ATOM 655 C C . TYR A 1 89 ? -11.244 7.048 2.250 1.00 98.75 89 TYR A C 1
ATOM 657 O O . TYR A 1 89 ? -11.906 6.962 3.287 1.00 98.75 89 TYR A O 1
ATOM 665 N N . GLU A 1 90 ? -11.802 7.384 1.085 1.00 98.75 90 GLU A N 1
ATOM 666 C CA . GLU A 1 90 ? -13.227 7.705 0.967 1.00 98.75 90 GLU A CA 1
ATOM 667 C C . GLU A 1 90 ? -14.128 6.490 1.232 1.00 98.75 90 GLU A C 1
ATOM 669 O O . GLU A 1 90 ? -15.163 6.623 1.888 1.00 98.75 90 GLU A O 1
ATOM 674 N N . GLN A 1 91 ? -13.722 5.286 0.817 1.00 98.75 91 GLN A N 1
ATOM 675 C CA . GLN A 1 91 ? -14.425 4.053 1.178 1.00 98.75 91 GLN A CA 1
ATOM 676 C C . GLN A 1 91 ? -14.436 3.815 2.696 1.00 98.75 91 GLN A C 1
ATOM 678 O O . GLN A 1 91 ? -15.495 3.512 3.247 1.00 98.75 91 GLN A O 1
ATOM 683 N N . CYS A 1 92 ? -13.301 4.003 3.382 1.00 98.62 92 CYS A N 1
ATOM 684 C CA . CYS A 1 92 ? -13.214 3.867 4.841 1.00 98.62 92 CYS A CA 1
ATOM 685 C C . CYS A 1 92 ? -14.157 4.852 5.549 1.00 98.62 92 CYS A C 1
ATOM 687 O O . CYS A 1 92 ? -14.918 4.457 6.433 1.00 98.62 92 CYS A O 1
ATOM 689 N N . LYS A 1 93 ? -14.193 6.113 5.101 1.00 98.44 93 LYS A N 1
ATOM 690 C CA . LYS A 1 93 ? -15.145 7.114 5.608 1.00 98.44 93 LYS A CA 1
ATOM 691 C C . LYS A 1 93 ? -16.595 6.703 5.370 1.00 98.44 93 LYS A C 1
ATOM 693 O O . LYS A 1 93 ? -17.414 6.825 6.278 1.00 98.44 93 LYS A O 1
ATOM 698 N N . LYS A 1 94 ? -16.917 6.179 4.183 1.00 98.38 94 LYS A N 1
ATOM 699 C CA . LYS A 1 94 ? -18.275 5.744 3.823 1.00 98.38 94 LYS A CA 1
ATOM 700 C C . LYS A 1 94 ? -18.785 4.607 4.713 1.00 98.38 94 LYS A C 1
ATOM 702 O O . LYS A 1 94 ? -19.954 4.621 5.086 1.00 98.38 94 LYS A O 1
ATOM 707 N N . ILE A 1 95 ? -17.924 3.662 5.092 1.00 97.69 95 ILE A N 1
ATOM 708 C CA . ILE A 1 95 ? -18.277 2.592 6.046 1.00 97.69 95 ILE A CA 1
ATOM 709 C C . ILE A 1 95 ? -18.176 3.050 7.515 1.00 97.69 95 ILE A C 1
ATOM 711 O O . ILE A 1 95 ? -18.410 2.267 8.440 1.00 97.69 95 ILE A O 1
ATOM 715 N N . GLY A 1 96 ? -17.839 4.322 7.754 1.00 97.56 96 GLY A N 1
ATOM 716 C CA . GLY A 1 96 ? -17.703 4.937 9.072 1.00 97.56 96 GLY A CA 1
ATOM 717 C C . GLY A 1 96 ? -16.542 4.369 9.885 1.00 97.56 96 GLY A C 1
ATOM 718 O O . GLY A 1 96 ? -16.718 4.116 11.079 1.00 97.56 96 GLY A O 1
ATOM 719 N N . LEU A 1 97 ? -15.416 4.073 9.237 1.00 97.56 97 LEU A N 1
ATOM 720 C CA . LEU A 1 97 ? -14.180 3.637 9.876 1.00 97.56 97 LEU A CA 1
ATOM 721 C C . LEU A 1 97 ? -13.227 4.834 9.998 1.00 97.56 97 LEU A C 1
ATOM 723 O O . LEU A 1 97 ? -12.772 5.369 8.988 1.00 97.56 97 LEU A O 1
ATOM 727 N N . ASP A 1 98 ? -12.924 5.243 11.231 1.00 95.81 98 ASP A N 1
ATOM 728 C CA . ASP A 1 98 ? -11.899 6.253 11.504 1.00 95.81 98 ASP A CA 1
ATOM 729 C C . ASP A 1 98 ? -10.519 5.590 11.475 1.00 95.81 98 ASP A C 1
ATOM 731 O O . ASP A 1 98 ? -10.160 4.820 12.365 1.00 95.81 98 ASP A O 1
ATOM 735 N N . THR A 1 99 ? -9.784 5.812 10.389 1.00 97.88 99 THR A N 1
ATOM 736 C CA . THR A 1 99 ? -8.490 5.181 10.142 1.00 97.88 99 THR A CA 1
ATOM 737 C C . THR A 1 99 ? -7.615 6.070 9.264 1.00 97.88 99 THR A C 1
ATOM 739 O O . THR A 1 99 ? -8.081 7.032 8.643 1.00 97.88 99 THR A O 1
ATOM 742 N N . LYS A 1 100 ? -6.325 5.751 9.199 1.00 98.38 100 LYS A N 1
ATOM 743 C CA . LYS A 1 100 ? -5.372 6.384 8.285 1.00 98.38 100 LYS A CA 1
ATOM 744 C C . LYS A 1 100 ? -5.013 5.441 7.145 1.00 98.38 100 LYS A C 1
ATOM 746 O O . LYS A 1 100 ? -5.181 4.230 7.251 1.00 98.38 100 LYS A O 1
ATOM 751 N N . ILE A 1 101 ? -4.482 5.992 6.058 1.00 98.75 101 ILE A N 1
ATOM 752 C CA . ILE A 1 101 ? -4.082 5.197 4.895 1.00 98.75 101 ILE A CA 1
ATOM 753 C C . ILE A 1 101 ? -2.574 4.968 4.875 1.00 98.75 101 ILE A C 1
ATOM 755 O O . ILE A 1 101 ? -1.779 5.884 5.108 1.00 98.75 101 ILE A O 1
ATOM 759 N N . GLY A 1 102 ? -2.201 3.727 4.583 1.00 98.69 102 GLY A N 1
ATOM 760 C CA . GLY A 1 102 ? -0.878 3.343 4.116 1.00 98.69 102 GLY A CA 1
ATOM 761 C C . GLY A 1 102 ? -0.914 3.029 2.622 1.00 98.69 102 GLY A C 1
ATOM 762 O O . GLY A 1 102 ? -1.930 2.541 2.132 1.00 98.69 102 GLY A O 1
ATOM 763 N N . ILE A 1 103 ? 0.165 3.294 1.888 1.00 98.88 103 ILE A N 1
ATOM 764 C CA . ILE A 1 103 ? 0.269 2.922 0.468 1.00 98.88 103 ILE A CA 1
ATOM 765 C C . ILE A 1 103 ? 1.574 2.165 0.259 1.00 98.88 103 ILE A C 1
ATOM 767 O O . ILE A 1 103 ? 2.648 2.655 0.610 1.00 98.88 103 ILE A O 1
ATOM 771 N N . THR A 1 104 ? 1.472 0.967 -0.311 1.00 98.81 104 THR A N 1
ATOM 772 C CA . THR A 1 104 ? 2.601 0.077 -0.592 1.00 98.81 104 THR A CA 1
ATOM 773 C C . THR A 1 104 ? 2.607 -0.294 -2.068 1.00 98.81 104 THR A C 1
ATOM 775 O O . THR A 1 104 ? 1.883 -1.204 -2.466 1.00 98.81 104 THR A O 1
ATOM 778 N N . PRO A 1 105 ? 3.386 0.400 -2.908 1.00 98.69 105 PRO A N 1
ATOM 779 C CA . PRO A 1 105 ? 3.659 -0.047 -4.266 1.00 98.69 105 PRO A CA 1
ATOM 780 C C . PRO A 1 105 ? 4.651 -1.213 -4.279 1.00 98.69 105 PRO A C 1
ATOM 782 O O . PRO A 1 105 ? 5.429 -1.409 -3.343 1.00 98.69 105 PRO A O 1
ATOM 785 N N . MET A 1 106 ? 4.665 -1.961 -5.374 1.00 98.75 106 MET A N 1
ATOM 786 C CA . MET A 1 106 ? 5.772 -2.846 -5.722 1.00 98.75 106 MET A CA 1
ATOM 787 C C . MET A 1 106 ? 6.742 -2.036 -6.582 1.00 98.75 106 MET A C 1
ATOM 789 O O . MET A 1 106 ? 6.317 -1.412 -7.546 1.00 98.75 106 MET A O 1
ATOM 793 N N . ILE A 1 107 ? 8.013 -1.952 -6.183 1.00 98.75 107 ILE A N 1
ATOM 794 C CA . ILE A 1 107 ? 8.999 -1.076 -6.842 1.00 98.75 107 ILE A CA 1
ATOM 795 C C . ILE A 1 107 ? 9.568 -1.715 -8.109 1.00 98.75 107 ILE A C 1
ATOM 797 O O . ILE A 1 107 ? 9.738 -2.926 -8.172 1.00 98.75 107 ILE A O 1
ATOM 801 N N . GLY A 1 108 ? 9.905 -0.932 -9.126 1.00 98.44 108 GLY A N 1
ATOM 802 C CA . GLY A 1 108 ? 10.362 -1.479 -10.402 1.00 98.44 108 GLY A CA 1
ATOM 803 C C . GLY A 1 108 ? 9.299 -2.324 -11.096 1.00 9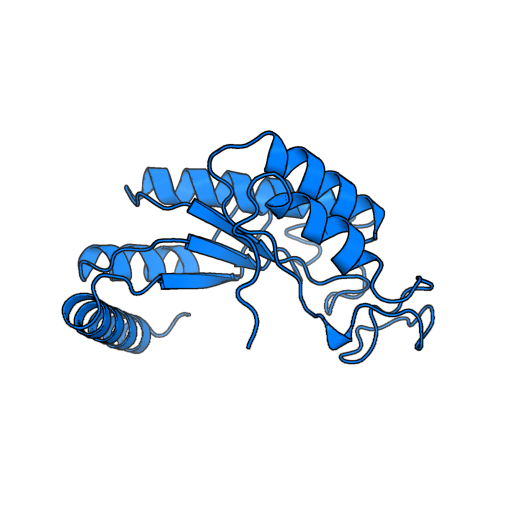8.44 108 GLY A C 1
ATOM 804 O O . GLY A 1 108 ? 8.120 -1.976 -11.067 1.00 98.44 108 GLY A O 1
ATOM 805 N N . ARG A 1 109 ? 9.706 -3.400 -11.776 1.00 98.19 109 ARG A N 1
ATOM 806 C CA . ARG A 1 109 ? 8.772 -4.240 -12.539 1.00 98.19 109 ARG A CA 1
ATOM 807 C C . ARG A 1 109 ? 7.887 -5.061 -11.602 1.00 98.19 109 ARG A C 1
ATOM 809 O O . ARG A 1 109 ? 8.399 -5.703 -10.684 1.00 98.19 109 ARG A O 1
ATOM 816 N N . ASN A 1 110 ? 6.589 -5.038 -11.868 1.00 98.25 110 ASN A N 1
ATOM 817 C CA . ASN A 1 110 ? 5.566 -5.801 -11.163 1.00 98.25 110 ASN A CA 1
ATOM 818 C C . ASN A 1 110 ? 5.376 -7.205 -11.764 1.00 98.25 110 ASN A C 1
ATOM 820 O O . ASN A 1 110 ? 5.912 -7.500 -12.838 1.00 98.25 110 ASN A O 1
ATOM 824 N N . ASP A 1 111 ? 4.595 -8.059 -11.100 1.00 97.38 111 ASP A N 1
ATOM 825 C CA . ASP A 1 111 ? 4.242 -9.388 -11.617 1.00 97.38 111 ASP A CA 1
ATOM 826 C C . ASP A 1 111 ? 3.364 -9.273 -12.875 1.00 97.38 111 ASP A C 1
ATOM 828 O O . ASP A 1 111 ? 3.514 -10.033 -13.837 1.00 97.38 111 ASP A O 1
ATOM 832 N N . VAL A 1 112 ? 2.512 -8.243 -12.934 1.00 95.56 112 VAL A N 1
ATOM 833 C CA . VAL A 1 112 ? 1.928 -7.780 -14.200 1.00 95.56 112 VAL A CA 1
ATOM 834 C C . VAL A 1 112 ? 3.020 -7.076 -15.008 1.00 95.56 112 VAL A C 1
ATOM 836 O O . VAL A 1 112 ? 3.271 -5.891 -14.829 1.00 95.56 112 VAL A O 1
ATOM 839 N N . VAL A 1 113 ? 3.653 -7.805 -15.931 1.00 89.06 113 VAL A N 1
ATOM 840 C CA . VAL A 1 113 ? 4.886 -7.396 -16.637 1.00 89.06 113 VAL A CA 1
ATOM 841 C C . VAL A 1 113 ? 4.841 -5.991 -17.248 1.00 89.06 113 VAL A C 1
ATOM 843 O O . VAL A 1 113 ? 5.864 -5.310 -17.262 1.00 89.06 113 VAL A O 1
ATOM 846 N N . ALA A 1 114 ? 3.692 -5.545 -17.764 1.00 92.81 114 ALA A N 1
ATOM 847 C CA . ALA A 1 114 ? 3.548 -4.212 -18.358 1.00 92.81 114 ALA A CA 1
ATOM 848 C C . ALA A 1 114 ? 3.613 -3.068 -17.327 1.00 92.81 114 ALA A C 1
ATOM 850 O O . ALA A 1 114 ? 3.819 -1.915 -17.697 1.00 92.81 114 ALA A O 1
ATOM 851 N N . GLU A 1 115 ? 3.421 -3.364 -16.045 1.00 97.06 115 GLU A N 1
ATOM 852 C CA . GLU A 1 115 ? 3.433 -2.396 -14.959 1.00 97.06 115 GLU A CA 1
ATOM 853 C C . GLU A 1 115 ? 4.843 -2.248 -14.384 1.00 97.06 115 GLU A C 1
ATOM 855 O O . GLU A 1 115 ? 5.465 -3.208 -13.926 1.00 97.06 115 GLU A O 1
ATOM 860 N N . VAL A 1 116 ? 5.343 -1.014 -14.377 1.00 98.25 116 VAL A N 1
ATOM 861 C CA . VAL A 1 116 ? 6.651 -0.686 -13.812 1.00 98.25 116 VAL A CA 1
ATOM 862 C C . VAL A 1 116 ? 6.522 0.572 -12.961 1.00 98.25 116 VAL A C 1
ATOM 864 O O . VAL A 1 116 ? 6.155 1.631 -13.465 1.00 98.25 116 VAL A O 1
ATOM 867 N N . PHE A 1 117 ? 6.790 0.454 -11.661 1.00 98.62 117 PHE A N 1
ATOM 868 C CA . PHE A 1 117 ? 6.820 1.579 -10.730 1.00 98.62 117 PHE A CA 1
ATOM 869 C C . PHE A 1 117 ? 8.236 2.161 -10.686 1.00 98.62 117 PHE A C 1
ATOM 871 O O . PHE A 1 117 ? 9.145 1.598 -10.074 1.00 98.62 117 PHE A O 1
ATOM 878 N N . TYR A 1 118 ? 8.448 3.286 -11.357 1.00 98.50 118 TYR A N 1
ATOM 879 C CA . TYR A 1 118 ? 9.767 3.889 -11.503 1.00 98.50 118 TYR A CA 1
ATOM 880 C C . TYR A 1 118 ? 10.154 4.747 -10.292 1.00 98.50 118 TYR A C 1
ATOM 882 O O . TYR A 1 118 ? 9.292 5.194 -9.532 1.00 98.50 118 TYR A O 1
ATOM 890 N N . PRO A 1 119 ? 11.446 5.086 -10.133 1.00 98.06 119 PRO A N 1
ATOM 891 C CA . PRO A 1 119 ? 11.882 5.997 -9.079 1.00 98.06 119 PRO A CA 1
ATOM 892 C C . PRO A 1 119 ? 11.138 7.349 -9.096 1.00 98.06 119 PRO A C 1
ATOM 894 O O . PRO A 1 119 ? 10.779 7.857 -8.036 1.00 98.06 119 PRO A O 1
ATOM 897 N N . LYS A 1 120 ? 10.802 7.891 -10.277 1.00 98.19 120 LYS A N 1
ATOM 898 C CA . LYS A 1 120 ? 9.968 9.106 -10.423 1.00 98.19 120 LYS A CA 1
ATOM 899 C C . LYS A 1 120 ? 8.552 8.957 -9.842 1.00 98.19 120 LYS A C 1
ATOM 901 O O . LYS A 1 120 ? 7.994 9.918 -9.318 1.00 98.19 120 LYS A O 1
ATOM 906 N N . ASP A 1 121 ? 7.973 7.756 -9.900 1.00 98.69 121 ASP A N 1
ATOM 907 C CA . ASP A 1 121 ? 6.654 7.475 -9.328 1.00 98.69 121 ASP A CA 1
ATOM 908 C C . ASP A 1 121 ? 6.710 7.521 -7.796 1.00 98.69 121 ASP A C 1
ATOM 910 O O . ASP A 1 121 ? 5.785 8.024 -7.157 1.00 98.69 121 ASP A O 1
ATOM 914 N N . ALA A 1 122 ? 7.827 7.077 -7.204 1.00 98.50 122 ALA A N 1
ATOM 915 C CA . ALA A 1 122 ? 8.070 7.191 -5.767 1.00 98.50 122 ALA A CA 1
ATOM 916 C C . ALA A 1 122 ? 8.154 8.659 -5.323 1.00 98.50 122 ALA A C 1
ATOM 918 O O . ALA A 1 122 ? 7.525 9.036 -4.336 1.00 98.50 122 ALA A O 1
ATOM 919 N N . GLU A 1 123 ? 8.884 9.505 -6.060 1.00 98.19 123 GLU A N 1
ATOM 920 C CA . GLU A 1 123 ? 8.979 10.945 -5.758 1.00 98.19 123 GLU A CA 1
ATOM 921 C C . GLU A 1 123 ? 7.610 11.619 -5.796 1.00 98.19 123 GLU A C 1
ATOM 923 O O . GLU A 1 123 ? 7.254 12.380 -4.889 1.00 98.19 123 GLU A O 1
ATOM 928 N N . LYS A 1 124 ? 6.826 11.303 -6.830 1.00 98.69 124 LYS A N 1
ATOM 929 C CA . LYS A 1 124 ? 5.465 11.804 -7.004 1.00 98.69 124 LYS A CA 1
ATOM 930 C C . LYS A 1 124 ? 4.562 11.379 -5.849 1.00 98.69 124 LYS A C 1
ATOM 932 O O . LYS A 1 124 ? 3.902 12.228 -5.248 1.00 98.69 124 LYS A O 1
ATOM 937 N N . LEU A 1 125 ? 4.568 10.089 -5.508 1.00 98.62 125 LEU A N 1
ATOM 938 C CA . LEU A 1 125 ? 3.768 9.541 -4.415 1.00 98.62 125 LEU A CA 1
ATOM 939 C C . LEU A 1 125 ? 4.145 10.171 -3.070 1.00 98.62 125 LEU A C 1
ATOM 941 O O . LEU A 1 125 ? 3.260 10.584 -2.326 1.00 98.62 125 LEU A O 1
ATOM 945 N N . VAL A 1 126 ? 5.440 10.299 -2.772 1.00 98.50 126 VAL A N 1
ATOM 946 C CA . VAL A 1 126 ? 5.926 10.920 -1.530 1.00 98.50 126 VAL A CA 1
ATOM 947 C C . VAL A 1 126 ? 5.529 12.393 -1.452 1.00 98.50 126 VAL A C 1
ATOM 949 O O . VAL A 1 126 ? 5.058 12.843 -0.407 1.00 98.50 126 VAL A O 1
ATOM 952 N N . SER A 1 127 ? 5.686 13.145 -2.542 1.00 98.12 127 SER A N 1
ATOM 953 C CA . SER A 1 127 ? 5.337 14.571 -2.580 1.00 98.12 127 SER A CA 1
ATOM 954 C C . SER A 1 127 ? 3.845 14.792 -2.338 1.00 98.12 127 SER A C 1
ATOM 956 O O . SER A 1 127 ? 3.466 15.649 -1.541 1.00 98.12 127 SER A O 1
ATOM 958 N N . TRP A 1 128 ? 2.992 13.981 -2.969 1.00 98.44 128 TRP A N 1
ATOM 959 C CA . TRP A 1 128 ? 1.549 14.020 -2.739 1.00 98.44 128 TRP A CA 1
ATOM 960 C C . TRP A 1 128 ? 1.160 13.543 -1.328 1.00 98.44 128 TRP A C 1
ATOM 962 O O . TRP A 1 128 ? 0.300 14.141 -0.681 1.00 98.44 128 TRP A O 1
ATOM 972 N N . ALA A 1 129 ? 1.800 12.494 -0.809 1.00 98.31 129 ALA A N 1
ATOM 973 C CA . ALA A 1 129 ? 1.505 11.993 0.530 1.00 98.31 129 ALA A CA 1
ATOM 974 C C . ALA A 1 129 ? 1.822 13.046 1.603 1.00 98.31 129 ALA A C 1
ATOM 976 O O . ALA A 1 129 ? 1.052 13.211 2.544 1.00 98.31 129 ALA A O 1
ATOM 977 N N . LYS A 1 130 ? 2.909 13.814 1.438 1.00 97.38 130 LYS A N 1
ATOM 978 C CA . LYS A 1 130 ? 3.269 14.930 2.332 1.00 97.38 130 LYS A CA 1
ATOM 979 C C . LYS A 1 130 ? 2.248 16.064 2.344 1.00 97.38 130 LYS A C 1
ATOM 981 O O . LYS A 1 130 ? 2.121 16.738 3.361 1.00 97.38 130 LYS A O 1
ATOM 986 N N . SER A 1 131 ? 1.528 16.290 1.245 1.00 96.38 131 SER A N 1
ATOM 987 C CA . SER A 1 131 ? 0.483 17.319 1.187 1.00 96.38 131 SER A CA 1
ATOM 988 C C . SER A 1 131 ? -0.851 16.861 1.788 1.00 96.38 131 SER A C 1
ATOM 990 O O . SER A 1 131 ? -1.843 17.587 1.716 1.00 96.38 131 SER A O 1
ATOM 992 N N . THR A 1 132 ? -0.887 15.674 2.402 1.00 95.19 132 THR A N 1
ATOM 993 C CA . THR A 1 132 ? -2.109 15.016 2.859 1.00 95.19 132 THR A CA 1
ATOM 994 C C . THR A 1 132 ? -1.988 14.550 4.315 1.00 95.19 132 THR A C 1
ATOM 996 O O . THR A 1 132 ? -1.092 13.796 4.669 1.00 95.19 132 THR A O 1
ATOM 999 N N . SER A 1 133 ? -2.932 14.936 5.181 1.00 96.06 133 SER A N 1
ATOM 1000 C CA . SER A 1 133 ? -2.881 14.641 6.629 1.00 96.06 133 SER A CA 1
ATOM 1001 C C . SER A 1 133 ? -3.405 13.255 7.040 1.00 96.06 133 SER A C 1
ATOM 1003 O O . SER A 1 133 ? -3.285 12.850 8.201 1.00 96.06 133 SER A O 1
ATOM 1005 N N . TRP A 1 134 ? -4.043 12.528 6.119 1.00 97.31 134 TRP A N 1
ATOM 1006 C CA . TRP A 1 134 ? -4.628 11.208 6.378 1.00 97.31 134 TRP A CA 1
ATOM 1007 C C . TRP A 1 134 ? -3.782 10.038 5.865 1.00 97.31 134 TRP A C 1
ATOM 1009 O O . TRP A 1 134 ? -4.063 8.892 6.223 1.00 97.31 134 TRP A O 1
ATOM 1019 N N . VAL A 1 135 ? -2.722 10.304 5.096 1.00 98.50 135 VAL A N 1
ATOM 1020 C CA . VAL A 1 135 ? -1.703 9.295 4.788 1.00 98.50 135 VAL A CA 1
ATOM 1021 C C . VAL A 1 135 ? -0.752 9.215 5.977 1.00 98.50 135 VAL A C 1
ATOM 1023 O O . VAL A 1 135 ? -0.154 10.211 6.374 1.00 98.50 135 VAL A O 1
ATOM 1026 N N . LYS A 1 136 ? -0.630 8.031 6.576 1.00 97.00 136 LYS A N 1
ATOM 1027 C CA . LYS A 1 136 ? 0.204 7.794 7.766 1.00 97.00 136 LYS A CA 1
ATOM 1028 C C . LYS A 1 136 ? 1.463 6.998 7.453 1.00 97.00 136 LYS A C 1
ATOM 1030 O O . LYS A 1 136 ? 2.424 7.073 8.213 1.00 97.00 136 LYS A O 1
ATOM 1035 N N . MET A 1 137 ? 1.459 6.242 6.359 1.00 95.62 137 MET A N 1
ATOM 1036 C CA . MET A 1 137 ? 2.540 5.324 6.026 1.00 95.62 137 MET A CA 1
ATOM 1037 C C . MET A 1 137 ? 2.745 5.243 4.515 1.00 95.62 137 MET A C 1
ATOM 1039 O O . MET A 1 137 ? 1.790 5.118 3.754 1.00 95.62 137 MET A O 1
ATOM 1043 N N . LEU A 1 138 ? 4.005 5.238 4.097 1.00 98.44 138 LEU A N 1
ATOM 1044 C CA . LEU A 1 138 ? 4.410 4.707 2.804 1.00 98.44 138 LEU A CA 1
ATOM 1045 C C . LEU A 1 138 ? 5.355 3.536 3.059 1.00 98.44 138 LEU A C 1
ATOM 1047 O O . LEU A 1 138 ? 6.194 3.602 3.956 1.00 98.44 138 LEU A O 1
ATOM 1051 N N . SER A 1 139 ? 5.193 2.470 2.290 1.00 97.81 139 SER A N 1
ATOM 1052 C CA . SER A 1 139 ? 6.065 1.297 2.310 1.00 97.81 139 SER A CA 1
ATOM 1053 C C . SER A 1 139 ? 6.261 0.808 0.875 1.00 97.81 139 SER A C 1
ATOM 1055 O O . SER A 1 139 ? 5.743 1.409 -0.066 1.00 97.81 139 SER A O 1
ATOM 1057 N N . MET A 1 140 ? 7.028 -0.258 0.683 1.00 98.50 140 MET A N 1
ATOM 1058 C CA . MET A 1 140 ? 7.287 -0.820 -0.635 1.00 98.50 140 MET A CA 1
ATOM 1059 C C . MET A 1 140 ? 7.502 -2.330 -0.593 1.00 98.50 140 MET A C 1
ATOM 1061 O O . MET A 1 140 ? 8.026 -2.867 0.384 1.00 98.50 140 MET A O 1
ATOM 1065 N N . TRP A 1 141 ? 7.155 -2.999 -1.692 1.00 98.31 141 TRP A N 1
ATOM 1066 C CA . TRP A 1 141 ? 7.557 -4.374 -1.973 1.00 98.31 141 TRP A CA 1
ATOM 1067 C C . TRP A 1 141 ? 8.732 -4.396 -2.968 1.00 98.31 141 TRP A C 1
ATOM 1069 O O . TRP A 1 141 ? 8.561 -4.152 -4.164 1.00 98.31 141 TRP A O 1
ATOM 1079 N N . SER A 1 142 ? 9.961 -4.660 -2.535 1.00 98.12 142 SER A N 1
ATOM 1080 C CA . SER A 1 142 ? 10.416 -4.878 -1.154 1.00 98.12 142 SER A CA 1
ATOM 1081 C C . SER A 1 142 ? 11.833 -4.327 -0.979 1.00 98.12 142 SER A C 1
ATOM 1083 O O . SER A 1 142 ? 12.488 -3.971 -1.956 1.00 98.12 142 SER A O 1
ATOM 1085 N N . SER A 1 143 ? 12.334 -4.280 0.258 1.00 97.25 143 SER A N 1
ATOM 1086 C CA . SER A 1 143 ? 13.705 -3.826 0.539 1.00 97.25 143 SER A CA 1
ATOM 1087 C C . SER A 1 143 ? 14.770 -4.637 -0.212 1.00 97.25 143 SER A C 1
ATOM 1089 O O . SER A 1 143 ? 15.698 -4.049 -0.755 1.00 97.25 143 SER A O 1
ATOM 1091 N N . THR A 1 144 ? 14.604 -5.958 -0.345 1.00 97.62 144 THR A N 1
ATOM 1092 C CA . THR A 1 144 ? 15.550 -6.815 -1.084 1.00 97.62 144 THR A CA 1
ATOM 1093 C C . THR A 1 144 ? 15.559 -6.545 -2.584 1.00 97.62 144 THR A C 1
ATOM 1095 O O . THR A 1 144 ? 16.486 -6.961 -3.269 1.00 97.62 144 THR A O 1
ATOM 1098 N N . ARG A 1 145 ? 14.542 -5.852 -3.107 1.00 98.50 145 ARG A N 1
ATOM 1099 C CA . ARG A 1 145 ? 14.443 -5.479 -4.518 1.00 98.50 145 ARG A CA 1
ATOM 1100 C C . ARG A 1 145 ? 15.063 -4.116 -4.813 1.00 98.50 145 ARG A C 1
ATOM 1102 O O . ARG A 1 145 ? 15.239 -3.798 -5.977 1.00 98.50 145 ARG A O 1
ATOM 1109 N N . ASP A 1 146 ? 15.395 -3.306 -3.815 1.00 98.50 146 ASP A N 1
ATOM 1110 C CA . ASP A 1 146 ? 15.831 -1.919 -4.020 1.00 98.50 146 ASP A CA 1
ATOM 1111 C C . ASP A 1 146 ? 17.322 -1.809 -4.381 1.00 98.50 146 ASP A C 1
ATOM 1113 O O . ASP A 1 146 ? 18.138 -1.248 -3.649 1.00 98.50 146 ASP A O 1
ATOM 1117 N N . ASN A 1 147 ? 17.686 -2.420 -5.504 1.00 98.25 147 ASN A N 1
ATOM 1118 C CA . ASN A 1 147 ? 19.026 -2.406 -6.066 1.00 98.25 147 ASN A CA 1
ATOM 1119 C C . ASN A 1 147 ? 18.995 -2.707 -7.576 1.00 98.25 147 ASN A C 1
ATOM 1121 O O . ASN A 1 147 ? 18.085 -3.367 -8.087 1.00 98.25 147 ASN A O 1
ATOM 1125 N N . GLY A 1 148 ? 20.036 -2.255 -8.280 1.00 94.94 148 GLY A N 1
ATOM 1126 C CA . GLY A 1 148 ? 20.205 -2.444 -9.723 1.00 94.94 148 GLY A CA 1
ATOM 1127 C C . GLY A 1 148 ? 20.998 -3.685 -10.140 1.00 94.94 148 GLY A C 1
ATOM 1128 O O . GLY A 1 148 ? 21.332 -3.796 -11.316 1.00 94.94 148 GLY A O 1
ATOM 1129 N N . SER A 1 149 ? 21.325 -4.609 -9.226 1.00 93.88 149 SER A N 1
ATOM 1130 C CA . SER A 1 149 ? 22.255 -5.723 -9.510 1.00 93.88 149 SER A CA 1
ATOM 1131 C C . SER A 1 149 ? 21.785 -6.671 -10.623 1.00 93.88 149 SER A C 1
ATOM 1133 O O . SER A 1 149 ? 22.610 -7.279 -11.299 1.00 93.88 149 SER A O 1
ATOM 1135 N N . GLY A 1 150 ? 20.471 -6.770 -10.850 1.00 90.88 150 GLY A N 1
ATOM 1136 C CA . GLY A 1 150 ? 19.891 -7.562 -11.938 1.00 90.88 150 GLY A CA 1
ATOM 1137 C C . GLY A 1 150 ? 19.745 -6.822 -13.272 1.00 90.88 150 GLY A C 1
ATOM 1138 O O . GLY A 1 150 ? 19.381 -7.448 -14.264 1.00 90.88 150 GLY A O 1
ATOM 1139 N N . GLY A 1 151 ? 20.001 -5.510 -13.322 1.00 94.44 151 GLY A N 1
ATOM 1140 C CA . GLY A 1 151 ? 19.767 -4.687 -14.510 1.00 94.44 151 GLY A CA 1
ATOM 1141 C C . GLY A 1 151 ? 18.298 -4.653 -14.958 1.00 94.44 151 GLY A C 1
ATOM 1142 O O . GLY A 1 151 ? 17.372 -4.883 -14.179 1.00 94.44 151 GLY A O 1
ATOM 1143 N N . ALA A 1 152 ? 18.078 -4.337 -16.238 1.00 95.69 152 ALA A N 1
ATOM 1144 C CA . ALA A 1 152 ? 16.745 -4.278 -16.836 1.00 95.69 152 ALA A CA 1
ATOM 1145 C C . ALA A 1 152 ? 16.245 -5.678 -17.240 1.00 95.69 152 ALA A C 1
ATOM 1147 O O . ALA A 1 152 ? 16.450 -6.116 -18.372 1.00 95.69 152 ALA A O 1
ATOM 1148 N N . LEU A 1 153 ? 15.570 -6.374 -16.320 1.00 97.12 153 LEU A N 1
ATOM 1149 C CA . LEU A 1 153 ? 14.959 -7.680 -16.595 1.00 97.12 153 LEU A CA 1
ATOM 1150 C C . LEU A 1 153 ? 13.522 -7.530 -17.137 1.00 97.12 153 LEU A C 1
ATOM 1152 O O . LEU A 1 153 ? 12.805 -6.592 -16.765 1.00 97.12 153 LEU A O 1
ATOM 1156 N N . PRO A 1 154 ? 13.058 -8.458 -17.997 1.00 96.00 154 PRO A N 1
ATOM 1157 C CA . PRO A 1 154 ? 11.705 -8.428 -18.553 1.00 96.00 154 PRO A CA 1
ATOM 1158 C C . PRO A 1 154 ? 10.636 -9.031 -17.621 1.00 96.00 154 PRO A C 1
ATOM 1160 O O . PRO A 1 154 ? 9.476 -9.114 -18.009 1.00 96.00 154 PRO A O 1
ATOM 1163 N N . TYR A 1 155 ? 10.996 -9.442 -16.403 1.00 96.75 155 TYR A N 1
ATOM 1164 C CA . TYR A 1 155 ? 10.112 -10.056 -15.403 1.00 96.75 155 TYR A CA 1
ATOM 1165 C C . TYR A 1 155 ? 10.423 -9.525 -13.997 1.00 96.75 155 TYR A C 1
ATOM 1167 O O . TYR A 1 155 ? 11.474 -8.924 -13.788 1.00 96.75 155 TYR A O 1
ATOM 1175 N N . ALA A 1 156 ? 9.514 -9.730 -13.041 1.00 97.31 156 ALA A N 1
ATOM 1176 C CA . ALA A 1 156 ? 9.751 -9.386 -11.643 1.00 97.31 156 ALA A CA 1
ATOM 1177 C C . ALA A 1 156 ? 10.742 -10.358 -10.981 1.00 97.31 156 ALA A C 1
ATOM 1179 O O . ALA A 1 156 ? 10.705 -11.565 -11.208 1.00 97.31 156 ALA A O 1
ATOM 1180 N N . SER A 1 157 ? 11.617 -9.828 -10.128 1.00 97.38 157 SER A N 1
ATOM 1181 C CA . SER A 1 157 ? 12.590 -10.601 -9.351 1.00 97.38 157 SER A CA 1
ATOM 1182 C C . SER A 1 157 ? 12.455 -10.286 -7.858 1.00 97.38 157 SER A C 1
ATOM 1184 O O . SER A 1 157 ? 12.253 -9.119 -7.513 1.00 97.38 157 SER A O 1
ATOM 1186 N N . PRO A 1 158 ? 12.603 -11.272 -6.952 1.00 96.62 158 PRO A N 1
ATOM 1187 C CA . PRO A 1 158 ? 12.601 -11.028 -5.508 1.00 96.62 158 PRO A CA 1
ATOM 1188 C C . PRO A 1 158 ? 13.893 -10.367 -4.987 1.00 96.62 158 PRO A C 1
ATOM 1190 O O . PRO A 1 158 ? 13.905 -9.866 -3.860 1.00 96.62 158 PRO A O 1
ATOM 1193 N N . THR A 1 159 ? 14.971 -10.353 -5.780 1.00 97.44 159 THR A N 1
ATOM 1194 C CA . THR A 1 159 ? 16.309 -9.874 -5.371 1.00 97.44 159 THR A CA 1
ATOM 1195 C C . THR A 1 159 ? 16.743 -8.566 -6.037 1.00 97.44 159 THR A C 1
ATOM 1197 O O . THR A 1 159 ? 17.795 -8.033 -5.701 1.00 97.44 159 THR A O 1
ATOM 1200 N N . CYS A 1 160 ? 15.956 -8.034 -6.975 1.00 97.56 160 CYS A N 1
ATOM 1201 C CA . CYS A 1 160 ? 16.195 -6.736 -7.609 1.00 97.56 160 CYS A CA 1
ATOM 1202 C C . CYS A 1 160 ? 14.898 -6.160 -8.199 1.00 97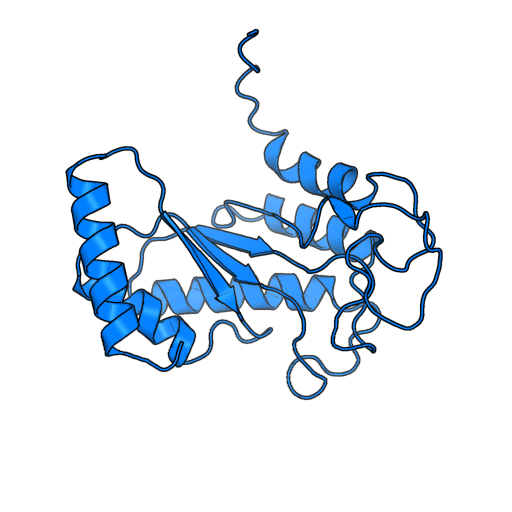.56 160 CYS A C 1
ATOM 1204 O O . CYS A 1 160 ? 13.958 -6.890 -8.529 1.00 97.56 160 CYS A O 1
ATOM 1206 N N . SER A 1 161 ? 14.856 -4.850 -8.421 1.00 97.75 161 SER A N 1
ATOM 1207 C CA . SER A 1 161 ? 13.679 -4.146 -8.953 1.00 97.75 161 SER A CA 1
ATOM 1208 C C . SER A 1 161 ? 13.468 -4.410 -10.440 1.00 97.75 161 SER A C 1
ATOM 1210 O O . SER A 1 161 ? 12.425 -4.062 -10.991 1.00 97.75 161 SER A O 1
ATOM 1212 N N . SER A 1 162 ? 14.442 -5.062 -11.087 1.00 98.00 162 SER A N 1
ATOM 1213 C CA . SER A 1 162 ? 14.468 -5.291 -12.535 1.00 98.00 162 SER A CA 1
ATOM 1214 C C . SER A 1 162 ? 14.570 -3.988 -13.335 1.00 98.00 162 SER A C 1
ATOM 1216 O O . SER A 1 162 ? 14.116 -3.911 -14.477 1.00 98.00 162 SER A O 1
ATOM 1218 N N . LEU A 1 163 ? 15.171 -2.966 -12.720 1.00 97.69 163 LEU A N 1
ATOM 1219 C CA . LEU A 1 163 ? 15.566 -1.708 -13.336 1.00 97.69 163 LEU A CA 1
ATOM 1220 C C . LEU A 1 163 ? 17.083 -1.532 -13.257 1.00 97.69 163 LEU A C 1
ATOM 1222 O O . LEU A 1 163 ? 17.737 -2.000 -12.326 1.00 97.69 163 LEU A O 1
ATOM 1226 N N . VAL A 1 164 ? 17.627 -0.757 -14.196 1.00 97.25 164 VAL A N 1
ATOM 1227 C CA . VAL A 1 164 ? 18.921 -0.103 -13.985 1.00 97.25 164 VAL A CA 1
ATOM 1228 C C . VAL A 1 164 ? 18.683 1.044 -13.008 1.00 97.25 164 VAL A C 1
ATOM 1230 O O . VAL A 1 164 ? 17.996 2.007 -13.340 1.00 97.25 164 VAL A O 1
ATOM 1233 N N . GLN A 1 165 ? 19.201 0.904 -11.792 1.00 96.12 165 GLN A N 1
ATOM 1234 C CA . GLN A 1 165 ? 19.016 1.860 -10.706 1.00 96.12 165 GLN A CA 1
ATOM 1235 C C . GLN A 1 165 ? 20.211 1.833 -9.744 1.00 96.12 165 GLN A C 1
ATOM 1237 O O . GLN A 1 165 ? 20.976 0.864 -9.735 1.00 96.12 165 GLN A O 1
ATOM 1242 N N . SER A 1 166 ? 20.327 2.846 -8.889 1.00 97.12 166 SER A N 1
ATOM 1243 C CA . SER A 1 166 ? 21.283 2.818 -7.774 1.00 97.12 166 SER A CA 1
ATOM 1244 C C . SER A 1 166 ? 20.766 1.964 -6.611 1.00 97.12 166 SER A C 1
ATOM 1246 O O . SER A 1 166 ? 19.562 1.753 -6.460 1.00 97.12 166 SER A O 1
ATOM 1248 N N . GLU A 1 167 ? 21.673 1.483 -5.759 1.00 97.56 167 GLU A N 1
ATOM 1249 C CA . GLU A 1 167 ? 21.302 0.818 -4.506 1.00 97.56 167 GLU A CA 1
ATOM 1250 C C . GLU A 1 167 ? 20.514 1.773 -3.592 1.00 97.56 167 GLU A C 1
ATOM 1252 O O . GLU A 1 167 ? 20.849 2.957 -3.463 1.00 97.56 167 GLU A O 1
ATOM 1257 N N . PHE A 1 168 ? 19.446 1.264 -2.977 1.00 98.00 168 PHE A N 1
ATOM 1258 C CA . PHE A 1 168 ? 18.558 2.005 -2.078 1.00 98.00 168 PHE A CA 1
ATOM 1259 C C . PHE A 1 168 ? 17.867 3.232 -2.696 1.00 98.00 168 PHE A C 1
ATOM 1261 O O . PHE A 1 168 ? 17.457 4.149 -1.974 1.00 98.00 168 PHE A O 1
ATOM 1268 N N . GLU A 1 169 ? 17.745 3.313 -4.022 1.00 98.12 169 GLU A N 1
ATOM 1269 C CA . GLU A 1 169 ? 17.169 4.486 -4.679 1.00 98.12 169 GLU A CA 1
ATOM 1270 C C . GLU A 1 169 ? 15.707 4.731 -4.268 1.00 98.12 169 GLU A C 1
ATOM 1272 O O . GLU A 1 169 ? 15.338 5.878 -3.990 1.00 98.12 169 GLU A O 1
ATOM 1277 N N . PHE A 1 170 ? 14.878 3.687 -4.154 1.00 98.44 170 PHE A N 1
ATOM 1278 C CA . PHE A 1 170 ? 13.495 3.839 -3.690 1.00 98.44 170 PHE A CA 1
ATOM 1279 C C . PHE A 1 170 ? 13.444 4.179 -2.198 1.00 98.44 170 PHE A C 1
ATOM 1281 O O . PHE A 1 170 ? 12.738 5.110 -1.804 1.00 98.44 170 PHE A O 1
ATOM 1288 N N . THR A 1 171 ? 14.238 3.497 -1.372 1.00 98.06 171 THR A N 1
ATOM 1289 C CA . THR A 1 171 ? 14.372 3.755 0.071 1.00 98.06 171 THR A CA 1
ATOM 1290 C C . THR A 1 171 ? 14.723 5.215 0.331 1.00 98.06 171 THR A C 1
ATOM 1292 O O . THR A 1 171 ? 14.098 5.873 1.167 1.00 98.06 171 THR A O 1
ATOM 1295 N N . ASN A 1 172 ? 15.683 5.761 -0.418 1.00 97.12 172 ASN A N 1
ATOM 1296 C CA . ASN A 1 172 ? 16.118 7.148 -0.292 1.00 97.12 172 ASN A CA 1
ATOM 1297 C C . ASN A 1 172 ? 15.013 8.159 -0.621 1.00 97.12 172 ASN A C 1
ATOM 1299 O O . ASN A 1 172 ? 14.991 9.241 -0.031 1.00 97.12 172 ASN A O 1
ATOM 1303 N N . LYS A 1 173 ? 14.071 7.807 -1.499 1.00 96.69 173 LYS A N 1
ATOM 1304 C CA . LYS A 1 173 ? 12.900 8.638 -1.804 1.00 96.69 173 LYS A CA 1
ATOM 1305 C C . LYS A 1 173 ? 11.828 8.504 -0.722 1.00 96.69 173 LYS A C 1
ATOM 1307 O O . LYS A 1 173 ? 11.391 9.517 -0.165 1.00 96.69 173 LYS A O 1
ATOM 1312 N N . PHE A 1 174 ? 11.456 7.272 -0.365 1.00 97.62 174 PHE A N 1
ATOM 1313 C CA . PHE A 1 174 ? 10.408 6.989 0.620 1.00 97.62 174 PHE A CA 1
ATOM 1314 C C . PHE A 1 174 ? 10.746 7.488 2.028 1.00 97.62 174 PHE A C 1
ATOM 1316 O O . PHE A 1 174 ? 9.866 8.046 2.686 1.00 97.62 174 PHE A O 1
ATOM 1323 N N . LYS A 1 175 ? 12.007 7.385 2.480 1.00 95.38 175 LYS A N 1
ATOM 1324 C CA . LYS A 1 175 ? 12.414 7.849 3.824 1.00 95.38 175 LYS A CA 1
ATOM 1325 C C . LYS A 1 175 ? 12.114 9.329 4.058 1.00 95.38 175 LYS A C 1
ATOM 1327 O O . LYS A 1 175 ? 11.855 9.737 5.185 1.00 95.38 175 LYS A O 1
ATOM 1332 N N . SER A 1 176 ? 12.080 10.130 2.990 1.00 93.44 176 SER A N 1
ATOM 1333 C CA . SER A 1 176 ? 11.787 11.556 3.103 1.00 93.44 176 SER A CA 1
ATOM 1334 C C . SER A 1 176 ? 10.350 11.842 3.559 1.00 93.44 176 SER A C 1
ATOM 1336 O O . SER A 1 176 ? 10.089 12.966 3.981 1.00 93.44 176 SER A O 1
ATOM 1338 N N . PHE A 1 177 ? 9.428 10.870 3.496 1.00 94.56 177 PHE A N 1
ATOM 1339 C CA . PHE A 1 177 ? 8.058 11.001 4.001 1.00 94.56 177 PHE A CA 1
ATOM 1340 C C . PHE A 1 177 ? 8.002 11.156 5.529 1.00 94.56 177 PHE A C 1
ATOM 1342 O O . PHE A 1 177 ? 7.210 11.953 6.021 1.00 94.56 177 PHE A O 1
ATOM 1349 N N . THR A 1 178 ? 8.859 10.453 6.275 1.00 77.06 178 THR A N 1
ATOM 1350 C CA . THR A 1 178 ? 8.859 10.466 7.750 1.00 77.06 178 THR A CA 1
ATOM 1351 C C . THR A 1 178 ? 9.857 11.454 8.359 1.00 77.06 178 THR A C 1
ATOM 1353 O O . THR A 1 178 ? 9.751 11.774 9.541 1.00 77.06 178 THR A O 1
ATOM 1356 N N . SER A 1 179 ? 10.797 11.993 7.572 1.00 59.38 179 SER A N 1
ATOM 1357 C CA . SER A 1 179 ? 11.853 12.901 8.058 1.00 59.38 179 SER A CA 1
ATOM 1358 C C . SER A 1 179 ? 11.361 14.268 8.573 1.00 59.38 179 SER A C 1
ATOM 1360 O O . SER A 1 179 ? 12.177 15.063 9.028 1.00 59.38 179 SER A O 1
ATOM 1362 N N . SER A 1 180 ? 10.057 14.566 8.529 1.00 48.34 180 SER A N 1
ATOM 1363 C CA . SER A 1 180 ? 9.460 15.747 9.176 1.00 48.34 180 SER A CA 1
ATOM 1364 C C . SER A 1 180 ? 9.053 15.513 10.641 1.00 48.34 180 SER A C 1
ATOM 1366 O O . SER A 1 180 ? 8.667 16.464 11.317 1.00 48.34 180 SER A O 1
ATOM 1368 N N . THR A 1 181 ? 9.176 14.284 11.162 1.00 42.50 181 THR A N 1
ATOM 1369 C CA . THR A 1 181 ? 8.955 13.947 12.579 1.00 42.50 181 THR A CA 1
ATOM 1370 C C . THR A 1 181 ? 9.996 12.923 13.048 1.00 42.50 181 THR A C 1
ATOM 1372 O O . THR A 1 181 ? 9.730 11.724 13.037 1.00 42.50 181 THR A O 1
ATOM 1375 N N . ASN A 1 182 ? 11.195 13.359 13.443 1.00 35.72 182 ASN A N 1
ATOM 1376 C CA . ASN A 1 182 ? 12.192 12.462 14.044 1.00 35.72 182 ASN A CA 1
ATOM 1377 C C . ASN A 1 182 ? 11.905 12.267 15.546 1.00 35.72 182 ASN A C 1
ATOM 1379 O O . ASN A 1 182 ? 12.128 13.207 16.310 1.00 35.72 182 ASN A O 1
ATOM 1383 N N . PRO A 1 183 ? 11.514 11.076 16.031 1.00 44.25 183 PRO A N 1
ATOM 1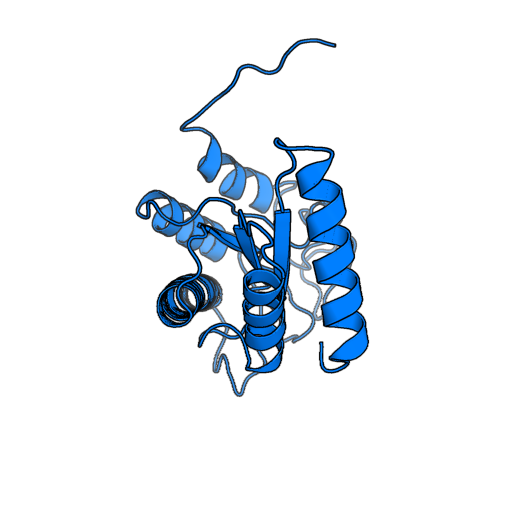384 C CA . PRO A 1 183 ? 12.019 10.618 17.312 1.00 44.25 183 PRO A CA 1
ATOM 1385 C C . PRO A 1 183 ? 13.479 10.194 17.106 1.00 44.25 183 PRO A C 1
ATOM 1387 O O . PRO A 1 183 ? 13.794 9.394 16.225 1.00 44.25 183 PRO A O 1
ATOM 1390 N N . THR A 1 184 ? 14.380 10.774 17.892 1.00 38.41 184 THR A N 1
ATOM 1391 C CA . THR A 1 184 ? 15.791 10.383 17.967 1.00 38.41 184 THR A CA 1
ATOM 1392 C C . THR A 1 184 ? 15.901 8.864 18.169 1.00 38.41 184 THR A C 1
ATOM 1394 O O . THR A 1 184 ? 15.242 8.346 19.074 1.00 38.41 184 THR A O 1
ATOM 1397 N N . PRO A 1 185 ? 16.709 8.132 17.379 1.00 46.16 185 PRO A N 1
ATOM 1398 C CA . PRO A 1 185 ? 17.005 6.734 17.669 1.00 46.16 185 PRO A CA 1
ATOM 1399 C C . PRO A 1 185 ? 17.631 6.631 19.062 1.00 46.16 185 PRO A C 1
ATOM 1401 O O . PRO A 1 185 ? 18.583 7.351 19.371 1.00 46.16 185 PRO A O 1
ATOM 1404 N N . LYS A 1 186 ? 17.088 5.764 19.918 1.00 37.25 186 LYS A N 1
ATOM 1405 C CA . LYS A 1 186 ? 17.740 5.419 21.182 1.00 37.25 186 LYS A CA 1
ATOM 1406 C C . LYS A 1 186 ? 18.964 4.550 20.845 1.00 37.25 186 LYS A C 1
ATOM 1408 O O . LYS A 1 186 ? 18.787 3.612 20.071 1.00 37.25 186 LYS A O 1
ATOM 1413 N N . PRO A 1 187 ? 20.165 4.846 21.371 1.00 53.09 187 PRO A N 1
ATOM 1414 C CA . PRO A 1 187 ? 21.294 3.926 21.276 1.00 53.09 187 PRO A CA 1
ATOM 1415 C C . PRO A 1 187 ? 20.954 2.598 21.961 1.00 53.09 187 PRO A C 1
ATOM 1417 O O . PRO A 1 187 ? 20.224 2.608 22.960 1.00 53.09 187 PRO A O 1
ATOM 1420 N N . ASP A 1 188 ? 21.475 1.504 21.406 1.00 62.72 188 ASP A N 1
ATOM 1421 C CA . ASP A 1 188 ? 21.418 0.160 21.996 1.00 62.72 188 ASP A CA 1
ATOM 1422 C C . ASP A 1 188 ? 22.009 0.121 23.417 1.00 62.72 188 ASP A C 1
ATOM 1424 O O . ASP A 1 188 ? 23.015 0.831 23.672 1.00 62.72 188 ASP A O 1
#

Sequence (188 aa):
MADKASVDRRNKAIKGLQEKNPGLTIAFCLPALPSGLTNDGLYVLENAKANGVRVDVVNVMAMDFGSWAAPNPDGKKGDYAI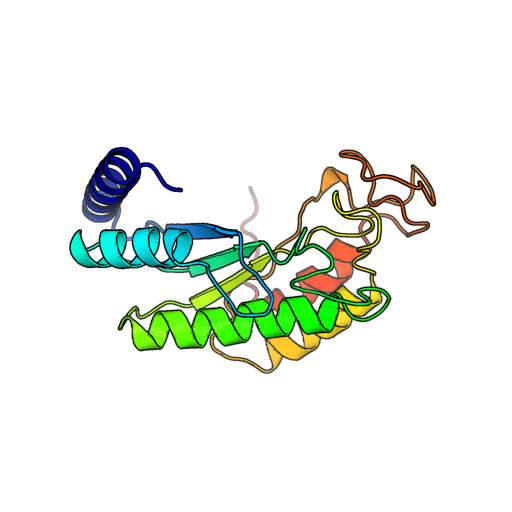ETGKNTYEQCKKIGLDTKIGITPMIGRNDVVAEVFYPKDAEKLVSWAKSTSWVKMLSMWSSTRDNGSGGALPYASPTCSSLVQSEFEFTNKFKSFTSSTNPTPKPD